Protein AF-A0A7D5RUY6-F1 (afdb_monomer_lite)

Structure (mmCIF, N/CA/C/O backbone):
data_AF-A0A7D5RUY6-F1
#
_entry.id   AF-A0A7D5RUY6-F1
#
loop_
_atom_site.group_PDB
_atom_site.id
_atom_site.type_symbol
_atom_site.label_atom_id
_atom_site.label_alt_id
_atom_site.label_comp_id
_atom_site.label_asym_id
_atom_site.label_entity_id
_atom_site.label_seq_id
_atom_site.pdbx_PDB_ins_code
_atom_site.Cartn_x
_atom_site.Cartn_y
_atom_site.Cartn_z
_atom_site.occupancy
_atom_site.B_iso_or_equiv
_atom_site.auth_seq_id
_atom_site.auth_comp_id
_atom_site.auth_asym_id
_atom_site.auth_atom_id
_atom_site.pdbx_PDB_model_num
ATOM 1 N N . MET A 1 1 ? 4.233 64.587 -6.606 1.00 43.16 1 MET A N 1
ATOM 2 C CA . MET A 1 1 ? 2.840 64.187 -6.902 1.00 43.16 1 MET A CA 1
ATOM 3 C C . MET A 1 1 ? 2.453 63.131 -5.874 1.00 43.16 1 MET A C 1
ATOM 5 O O . MET A 1 1 ? 3.183 62.162 -5.726 1.00 43.16 1 MET A O 1
ATOM 9 N N . ARG A 1 2 ? 1.436 63.418 -5.053 1.00 45.69 2 ARG A N 1
ATOM 10 C CA . ARG A 1 2 ? 0.956 62.590 -3.929 1.00 45.69 2 ARG A CA 1
ATOM 11 C C . ARG A 1 2 ? 0.137 61.402 -4.449 1.00 45.69 2 ARG A C 1
ATOM 13 O O . ARG A 1 2 ? -0.580 61.615 -5.417 1.00 45.69 2 ARG A O 1
ATOM 20 N N . HIS A 1 3 ? 0.188 60.249 -3.771 1.00 40.38 3 HIS A N 1
ATOM 21 C CA . HIS A 1 3 ? -0.963 59.371 -3.457 1.00 40.38 3 HIS A CA 1
ATOM 22 C C . HIS A 1 3 ? -0.490 58.099 -2.706 1.00 40.38 3 HIS A C 1
ATOM 24 O O . HIS A 1 3 ? 0.261 57.307 -3.258 1.00 40.38 3 HIS A O 1
ATOM 30 N N . THR A 1 4 ? -0.688 58.035 -1.375 1.00 46.25 4 THR A N 1
ATOM 31 C CA . THR A 1 4 ? -1.676 57.188 -0.636 1.00 46.25 4 THR A CA 1
ATOM 32 C C . THR A 1 4 ? -1.408 55.685 -0.768 1.00 46.25 4 THR A C 1
ATOM 34 O O . THR A 1 4 ? -1.711 55.098 -1.799 1.00 46.25 4 THR A O 1
ATOM 37 N N . ASP A 1 5 ? -0.704 55.045 0.169 1.00 42.28 5 ASP A N 1
ATOM 38 C CA . ASP A 1 5 ? -1.164 54.560 1.492 1.00 42.28 5 ASP A CA 1
ATOM 39 C C . ASP A 1 5 ? -2.495 53.781 1.425 1.00 42.28 5 ASP A C 1
ATOM 41 O O . ASP A 1 5 ? -3.579 54.361 1.350 1.00 42.28 5 ASP A O 1
ATOM 45 N N . LYS A 1 6 ? -2.392 52.446 1.436 1.00 47.81 6 LYS A N 1
ATOM 46 C CA . LYS A 1 6 ? -3.498 51.503 1.644 1.00 47.81 6 LYS A CA 1
ATOM 47 C C . LYS A 1 6 ? -3.126 50.586 2.807 1.00 47.81 6 LYS A C 1
ATOM 49 O O . LYS A 1 6 ? -2.589 49.498 2.619 1.00 47.81 6 LYS A O 1
ATOM 54 N N . ARG A 1 7 ? -3.445 51.039 4.020 1.00 39.19 7 ARG A N 1
ATOM 55 C CA . ARG A 1 7 ? -3.597 50.175 5.195 1.00 39.19 7 ARG A CA 1
ATOM 56 C C . ARG A 1 7 ? -4.868 49.353 5.032 1.00 39.19 7 ARG A C 1
ATOM 58 O O . ARG A 1 7 ? -5.960 49.911 4.941 1.00 39.19 7 ARG A O 1
ATOM 65 N N . MET A 1 8 ? -4.723 48.036 5.013 1.00 45.38 8 MET A N 1
ATOM 66 C CA . MET A 1 8 ? -5.840 47.104 5.081 1.00 45.38 8 MET A CA 1
ATOM 67 C C . MET A 1 8 ? -6.098 46.786 6.556 1.00 45.38 8 MET A C 1
ATOM 69 O O . MET A 1 8 ? -5.264 46.182 7.227 1.00 45.38 8 MET A O 1
ATOM 73 N N . LEU A 1 9 ? -7.237 47.261 7.068 1.00 38.31 9 LEU A N 1
ATOM 74 C CA . LEU A 1 9 ? -7.786 46.850 8.354 1.00 38.31 9 LEU A CA 1
ATOM 75 C C . LEU A 1 9 ? -8.195 45.376 8.267 1.00 38.31 9 LEU A C 1
ATOM 77 O O . LEU A 1 9 ? -9.065 45.032 7.471 1.00 38.31 9 LEU A O 1
ATOM 81 N N . MET A 1 10 ? -7.631 44.534 9.130 1.00 37.59 10 MET A N 1
ATOM 82 C CA . MET A 1 10 ? -8.227 43.248 9.479 1.00 37.59 10 MET A CA 1
ATOM 83 C C . MET A 1 10 ? -8.745 43.320 10.913 1.00 37.59 10 MET A C 1
ATOM 85 O O . MET A 1 10 ? -8.069 43.756 11.846 1.00 37.59 10 MET A O 1
ATOM 89 N N . SER A 1 11 ? -10.023 42.979 10.997 1.00 41.31 11 SER A N 1
ATOM 90 C CA . SER A 1 11 ? -10.935 43.064 12.124 1.00 41.31 11 SER A CA 1
ATOM 91 C C . SER A 1 11 ? -10.450 42.276 13.341 1.00 41.31 11 SER A C 1
ATOM 93 O O . SER A 1 11 ? -10.031 41.126 13.238 1.00 41.31 11 SER A O 1
ATOM 95 N N . ARG A 1 12 ? -10.569 42.910 14.511 1.00 37.12 12 ARG A N 1
ATOM 96 C CA . ARG A 1 12 ? -10.485 42.280 15.828 1.00 37.12 12 ARG A CA 1
ATOM 97 C C . ARG A 1 12 ? -11.753 41.457 16.056 1.00 37.12 12 ARG A C 1
ATOM 99 O O . ARG A 1 12 ? -12.819 42.037 16.242 1.00 37.12 12 ARG A O 1
ATOM 106 N N . ILE A 1 13 ? -11.629 40.136 16.128 1.00 40.00 13 ILE A N 1
ATOM 107 C CA . ILE A 1 13 ? -12.637 39.284 16.766 1.00 40.00 13 ILE A CA 1
ATOM 108 C C . ILE A 1 13 ? -12.115 38.970 18.165 1.00 40.00 13 ILE A C 1
ATOM 110 O O . ILE A 1 13 ? -11.127 38.261 18.340 1.00 40.00 13 ILE A O 1
ATOM 114 N N . GLY A 1 14 ? -12.735 39.606 19.157 1.00 34.03 14 GLY A N 1
ATOM 115 C CA . GLY A 1 14 ? -12.482 39.351 20.565 1.00 34.03 14 GLY A CA 1
ATOM 116 C C . GLY A 1 14 ? -13.224 38.099 21.006 1.00 34.03 14 GLY A C 1
ATOM 117 O O . GLY A 1 14 ? -14.447 38.056 20.933 1.00 34.03 14 GLY A O 1
ATOM 118 N N . ILE A 1 15 ? -12.483 37.111 21.496 1.00 39.47 15 ILE A N 1
ATOM 119 C CA . ILE A 1 15 ? -13.027 36.013 22.293 1.00 39.47 15 ILE A CA 1
ATOM 120 C C . ILE A 1 15 ? -12.744 36.391 23.744 1.00 39.47 15 ILE A C 1
ATOM 122 O O . ILE A 1 15 ? -11.638 36.220 24.254 1.00 39.47 15 ILE A O 1
ATOM 126 N N . LYS A 1 16 ? -13.738 37.022 24.366 1.00 34.94 16 LYS A N 1
ATOM 127 C CA . LYS A 1 16 ? -13.862 37.102 25.817 1.00 34.94 16 LYS A CA 1
ATOM 128 C C . LYS A 1 16 ? -14.903 36.069 26.238 1.00 34.94 16 LYS A C 1
ATOM 130 O O . LYS A 1 16 ? -15.863 35.840 25.512 1.00 34.94 16 LYS A O 1
ATOM 135 N N . ASP A 1 17 ? -14.676 35.523 27.424 1.00 38.78 17 ASP A N 1
ATOM 136 C CA . ASP A 1 17 ? -15.638 34.804 28.258 1.00 38.78 17 ASP A CA 1
ATOM 137 C C . ASP A 1 17 ? -15.831 33.313 27.950 1.00 38.78 17 ASP A C 1
ATOM 139 O O . ASP A 1 17 ? -16.777 32.901 27.293 1.00 38.78 17 ASP A O 1
ATOM 143 N N . PHE A 1 18 ? -14.972 32.481 28.548 1.00 37.41 18 PHE A N 1
ATOM 144 C CA . PHE A 1 18 ? -15.415 31.192 29.088 1.00 37.41 18 PHE A CA 1
ATOM 145 C C . PHE A 1 18 ? -14.586 30.830 30.327 1.00 37.41 18 PHE A C 1
ATOM 147 O O . PH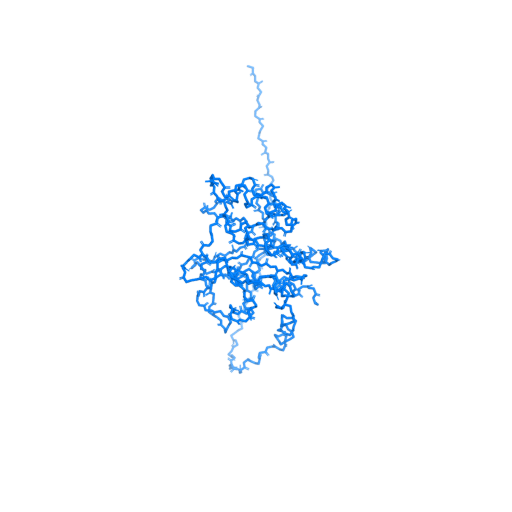E A 1 18 ? -13.644 30.044 30.297 1.00 37.41 18 PHE A O 1
ATOM 154 N N . VAL A 1 19 ? -14.919 31.488 31.438 1.00 35.47 19 VAL A N 1
ATOM 155 C CA . VAL A 1 19 ? -14.511 31.084 32.785 1.00 35.47 19 VAL A CA 1
ATOM 156 C C . VAL A 1 19 ? -15.633 30.202 33.316 1.00 35.47 19 VAL A C 1
ATOM 158 O O . VAL A 1 19 ? -16.701 30.713 33.643 1.00 35.47 19 VAL A O 1
ATOM 161 N N . PHE A 1 20 ? -15.402 28.892 33.401 1.00 39.34 20 PHE A N 1
ATOM 162 C CA . PHE A 1 20 ? -16.225 28.020 34.232 1.00 39.34 20 PHE A CA 1
ATOM 163 C C . PHE A 1 20 ? -15.379 27.388 35.332 1.00 39.34 20 PHE A C 1
ATOM 165 O O . PHE A 1 20 ? -14.446 26.622 35.111 1.00 39.34 20 PHE A O 1
ATOM 172 N N . LEU A 1 21 ? -15.747 27.817 36.532 1.00 38.09 21 LEU A N 1
ATOM 173 C CA . LEU A 1 21 ? -15.372 27.355 37.850 1.00 38.09 21 LEU A CA 1
ATOM 174 C C . LEU A 1 21 ? -15.761 25.874 38.006 1.00 38.09 21 LEU A C 1
ATOM 176 O O . LEU A 1 21 ? -16.927 25.538 37.812 1.00 38.09 21 LEU A O 1
ATOM 180 N N . LEU A 1 22 ? -14.840 25.007 38.428 1.00 34.41 22 LEU A N 1
ATOM 181 C CA . LEU A 1 22 ? -15.204 23.723 39.030 1.00 34.41 22 LEU A CA 1
ATOM 182 C C . LEU A 1 22 ? -14.403 23.519 40.314 1.00 34.41 22 LEU A C 1
ATOM 184 O O . LEU A 1 22 ? -13.219 23.187 40.313 1.00 34.41 22 LEU A O 1
ATOM 188 N N . LEU A 1 23 ? -15.106 23.806 41.413 1.00 36.03 23 LEU A N 1
ATOM 189 C CA . LEU A 1 23 ? -14.758 23.433 42.773 1.00 36.03 23 LEU A CA 1
ATOM 190 C C . LEU A 1 23 ? -14.707 21.908 42.905 1.00 36.03 23 LEU A C 1
ATOM 192 O O . LEU A 1 23 ? -15.453 21.178 42.253 1.00 36.03 23 LEU A O 1
ATOM 196 N N . GLY A 1 24 ? -13.815 21.464 43.785 1.00 42.31 24 GLY A N 1
ATOM 197 C CA . GLY A 1 24 ? -13.425 20.076 43.933 1.00 42.31 24 GLY A CA 1
ATOM 198 C C . GLY A 1 24 ? -14.484 19.146 44.510 1.00 42.31 24 GLY A C 1
ATOM 199 O O . GLY A 1 24 ? -15.354 19.527 45.292 1.00 42.31 24 GLY A O 1
ATOM 200 N N . ILE A 1 25 ? -14.306 17.875 44.167 1.00 40.84 25 ILE A N 1
ATOM 201 C CA . ILE A 1 25 ? -14.854 16.738 44.889 1.00 40.84 25 ILE A CA 1
ATOM 202 C C . ILE A 1 25 ? -13.718 15.720 45.004 1.00 40.84 25 ILE A C 1
ATOM 204 O O . ILE A 1 25 ? -13.297 15.106 44.027 1.00 40.84 25 ILE A O 1
ATOM 208 N N . MET A 1 26 ? -13.189 15.584 46.217 1.00 40.62 26 MET A N 1
ATOM 209 C CA . MET A 1 26 ? -12.214 14.565 46.589 1.00 40.62 26 MET A CA 1
ATOM 210 C C . MET A 1 26 ? -12.991 13.265 46.852 1.00 40.62 26 MET A C 1
ATOM 212 O O . MET A 1 26 ? -13.449 13.026 47.967 1.00 40.62 26 MET A O 1
ATOM 216 N N . PHE A 1 27 ? -13.206 12.453 45.813 1.00 41.72 27 PHE A N 1
ATOM 217 C CA . PHE A 1 27 ? -13.764 11.105 45.961 1.00 41.72 27 PHE A CA 1
ATOM 218 C C . PHE A 1 27 ? -12.628 10.105 46.177 1.00 41.72 27 PHE A C 1
ATOM 220 O O . PHE A 1 27 ? -11.829 9.830 45.285 1.00 41.72 27 PHE A O 1
ATOM 227 N N . CYS A 1 28 ? -12.575 9.546 47.381 1.00 44.09 28 CYS A N 1
ATOM 228 C CA . CYS A 1 28 ? -11.785 8.367 47.693 1.00 44.09 28 CYS A CA 1
ATOM 229 C C . CYS A 1 28 ? -12.508 7.157 47.070 1.00 44.09 28 CYS A C 1
ATOM 231 O O . CYS A 1 28 ? -13.533 6.722 47.590 1.00 44.09 28 CYS A O 1
ATOM 233 N N . CYS A 1 29 ? -12.035 6.654 45.925 1.00 40.91 29 CYS A N 1
ATOM 234 C CA . CYS A 1 29 ? -12.555 5.425 45.323 1.00 40.91 29 CYS A CA 1
ATOM 235 C C . CYS A 1 29 ? -11.580 4.273 45.556 1.00 40.91 29 CYS A C 1
ATOM 237 O O . CYS A 1 29 ? -10.472 4.260 45.025 1.00 40.91 29 CYS A O 1
ATOM 239 N N . ALA A 1 30 ? -12.034 3.286 46.326 1.00 52.69 30 ALA A N 1
ATOM 240 C CA . ALA A 1 30 ? -11.482 1.943 46.300 1.00 52.69 30 ALA A CA 1
ATOM 241 C C . ALA A 1 30 ? -11.659 1.381 44.881 1.00 52.69 30 ALA A C 1
ATOM 243 O O . ALA A 1 30 ? -12.778 1.305 44.368 1.00 52.69 30 ALA A O 1
ATOM 244 N N . THR A 1 31 ? -10.554 1.030 44.232 1.00 45.72 31 THR A N 1
ATOM 245 C CA . THR A 1 31 ? -10.538 0.473 42.882 1.00 45.72 31 THR A CA 1
ATOM 246 C C . THR A 1 31 ? -11.133 -0.934 42.904 1.00 45.72 31 THR A C 1
ATOM 248 O O . THR A 1 31 ? -10.491 -1.904 43.302 1.00 45.72 31 THR A O 1
ATOM 251 N N . LYS A 1 32 ? -12.395 -1.059 42.479 1.00 49.03 32 LYS A N 1
ATOM 252 C CA . LYS A 1 32 ? -12.909 -2.349 42.008 1.00 49.03 32 LYS A CA 1
ATOM 253 C C . LYS A 1 32 ? -12.130 -2.747 40.745 1.00 49.03 32 LYS A C 1
ATOM 255 O O . LYS A 1 32 ? -11.780 -1.853 39.972 1.00 49.03 32 LYS A O 1
ATOM 260 N N . PRO A 1 33 ? -11.867 -4.045 40.517 1.00 46.62 33 PRO A N 1
ATOM 261 C CA . PRO A 1 33 ? -11.312 -4.511 39.251 1.00 46.62 33 PRO A CA 1
ATOM 262 C C . PRO A 1 33 ? -12.202 -4.001 38.114 1.00 46.62 33 PRO A C 1
ATOM 264 O O . PRO A 1 33 ? -13.410 -4.236 38.138 1.00 46.62 33 PRO A O 1
ATOM 267 N N . GLN A 1 34 ? -11.634 -3.244 37.173 1.00 44.12 34 GLN A N 1
ATOM 268 C CA . GLN A 1 34 ? -12.361 -2.811 35.984 1.00 44.12 34 GLN A CA 1
ATOM 269 C C . GLN A 1 34 ? -12.694 -4.050 35.154 1.00 44.12 34 GLN A C 1
ATOM 271 O O . GLN A 1 34 ? -11.804 -4.691 34.598 1.00 44.12 34 GLN A O 1
ATOM 276 N N . GLU A 1 35 ? -13.978 -4.387 35.084 1.00 50.84 35 GLU A N 1
ATOM 277 C CA . GLU A 1 35 ? -14.490 -5.282 34.055 1.00 50.84 35 GLU A CA 1
ATOM 278 C C . GLU A 1 35 ? -14.247 -4.608 32.700 1.00 50.84 35 GLU A C 1
ATOM 280 O O . GLU A 1 35 ? -14.631 -3.455 32.487 1.00 50.84 35 GLU A O 1
ATOM 285 N N . ILE A 1 36 ? -13.533 -5.301 31.812 1.00 49.03 36 ILE A N 1
ATOM 286 C CA . ILE A 1 36 ? -13.255 -4.822 30.457 1.00 49.03 36 ILE A CA 1
ATOM 287 C C . ILE A 1 36 ? -14.612 -4.612 29.761 1.00 49.03 36 ILE A C 1
ATOM 289 O O . ILE A 1 36 ? -15.405 -5.556 29.720 1.00 49.03 36 ILE A O 1
ATOM 293 N N . PRO A 1 37 ? -14.913 -3.412 29.228 1.00 51.34 37 PRO A N 1
ATOM 294 C CA . PRO A 1 37 ? -16.191 -3.140 28.580 1.00 51.34 37 PRO A CA 1
ATOM 295 C C . PRO A 1 37 ? -16.463 -4.124 27.434 1.00 51.34 37 PRO A C 1
ATOM 297 O O . PRO A 1 37 ? -15.614 -4.342 26.568 1.00 51.34 37 PRO A O 1
ATOM 300 N N . THR A 1 38 ? -17.672 -4.685 27.399 1.00 54.06 38 THR A N 1
ATOM 301 C CA . THR A 1 38 ? -18.136 -5.666 26.398 1.00 54.06 38 THR A CA 1
ATOM 302 C C . THR A 1 38 ? -18.097 -5.163 24.949 1.00 54.06 38 THR A C 1
ATOM 304 O O . THR A 1 38 ? -18.097 -5.973 24.028 1.00 54.06 38 THR A O 1
ATOM 307 N N . GLU A 1 39 ? -17.984 -3.851 24.727 1.00 56.72 39 GLU A N 1
ATOM 308 C CA . GLU A 1 39 ? -17.821 -3.233 23.400 1.00 56.72 39 GLU A CA 1
ATOM 309 C C . GLU A 1 39 ? -16.542 -3.698 22.675 1.00 56.72 39 GLU A C 1
ATOM 311 O O . GLU A 1 39 ? -16.489 -3.718 21.444 1.00 56.72 39 GLU A O 1
ATOM 316 N N . HIS A 1 40 ? -15.530 -4.155 23.422 1.00 56.91 40 HIS A N 1
ATOM 317 C CA . HIS A 1 40 ? -14.253 -4.581 22.850 1.00 56.91 40 HIS A CA 1
ATOM 318 C C . HIS A 1 40 ? -14.306 -5.962 22.162 1.00 56.91 40 HIS A C 1
ATOM 320 O O . HIS A 1 40 ? -13.466 -6.254 21.307 1.00 56.91 40 HIS A O 1
ATOM 326 N N . GLN A 1 41 ? -15.277 -6.821 22.509 1.00 57.09 41 GLN A N 1
ATOM 327 C CA . GLN A 1 41 ? -15.367 -8.186 21.966 1.00 57.09 41 GLN A CA 1
ATOM 328 C C . GLN A 1 41 ? -15.992 -8.233 20.564 1.00 57.09 41 GLN A C 1
ATOM 330 O O . GLN A 1 41 ? -15.492 -8.952 19.696 1.00 57.09 41 GLN A O 1
ATOM 335 N N . ASP A 1 42 ? -17.023 -7.429 20.293 1.00 60.56 42 ASP A N 1
ATOM 336 C CA . ASP A 1 42 ? -17.655 -7.385 18.964 1.00 60.56 42 ASP A CA 1
ATOM 337 C C . ASP A 1 42 ? -16.731 -6.758 17.906 1.00 60.56 42 ASP A C 1
ATOM 339 O O . ASP A 1 42 ? -16.722 -7.171 16.741 1.00 60.56 42 ASP A O 1
ATOM 343 N N . THR A 1 43 ? -15.863 -5.828 18.318 1.00 60.69 43 THR A N 1
ATOM 344 C CA . THR A 1 43 ? -14.879 -5.191 17.429 1.00 60.69 43 THR A CA 1
ATOM 345 C C . THR A 1 43 ? -13.801 -6.153 16.927 1.00 60.69 43 THR A C 1
ATOM 347 O O . THR A 1 43 ? -13.249 -5.921 15.846 1.00 60.69 43 THR A O 1
ATOM 350 N N . LEU A 1 44 ? -13.484 -7.211 17.682 1.00 62.50 44 LEU A N 1
ATOM 351 C CA . LEU A 1 44 ? -12.490 -8.222 17.300 1.00 62.50 44 LEU A CA 1
ATOM 352 C C . LEU A 1 44 ? -13.047 -9.193 16.254 1.00 62.50 44 LEU A C 1
ATOM 354 O O . LEU A 1 44 ? -12.374 -9.490 15.263 1.00 62.50 44 LEU A O 1
ATOM 358 N N . LYS A 1 45 ? -14.309 -9.602 16.411 1.00 66.88 45 LYS A N 1
ATOM 359 C CA . LYS A 1 45 ? -14.978 -10.551 15.511 1.00 66.88 45 LYS A CA 1
ATOM 360 C C . LYS A 1 45 ? -15.109 -10.016 14.080 1.00 66.88 45 LYS A C 1
ATOM 362 O O . LYS A 1 45 ? -14.932 -10.760 13.117 1.00 66.88 45 LYS A O 1
ATOM 367 N N . GLY A 1 46 ? -15.364 -8.714 13.927 1.00 70.50 46 GLY A N 1
ATOM 368 C CA . GLY A 1 46 ? -15.382 -8.056 12.617 1.00 70.50 46 GLY A CA 1
ATOM 369 C C . GLY A 1 46 ? -14.020 -8.093 11.910 1.00 70.50 46 GLY A C 1
ATOM 370 O O . GLY A 1 46 ? -13.961 -8.350 10.709 1.00 70.50 46 GLY A O 1
ATOM 371 N N . THR A 1 47 ? -12.920 -7.899 12.642 1.00 70.12 47 THR A N 1
ATOM 372 C CA . THR A 1 47 ? -11.556 -7.915 12.076 1.00 70.12 47 THR A CA 1
ATOM 373 C C . THR A 1 47 ? -11.042 -9.288 11.706 1.00 70.12 47 THR A C 1
ATOM 375 O O . THR A 1 47 ? -10.404 -9.420 10.664 1.00 70.12 47 THR A O 1
ATOM 378 N N . GLU A 1 48 ? -11.367 -10.314 12.491 1.00 74.12 48 GLU A N 1
ATOM 379 C CA . GLU A 1 48 ? -10.950 -11.690 12.198 1.00 74.12 48 GLU A CA 1
ATOM 380 C C . GLU A 1 48 ? -11.456 -12.184 10.838 1.00 74.12 48 GLU A C 1
ATOM 382 O O . GLU A 1 48 ? -10.824 -13.023 10.196 1.00 74.12 48 GLU A O 1
ATOM 387 N N . THR A 1 49 ? -12.584 -11.652 10.362 1.00 80.19 49 THR A N 1
ATOM 388 C CA . THR A 1 49 ? -13.077 -11.971 9.017 1.00 80.19 49 THR A CA 1
ATOM 389 C C . THR A 1 49 ? -12.311 -11.219 7.928 1.00 80.19 49 THR A C 1
ATOM 391 O O . THR A 1 49 ? -11.958 -11.820 6.915 1.00 80.19 49 THR A O 1
ATOM 394 N N . LYS A 1 50 ? -11.976 -9.941 8.157 1.00 90.69 50 LYS A N 1
ATOM 395 C CA . LYS A 1 50 ? -11.355 -9.060 7.152 1.00 90.69 50 LYS A CA 1
ATOM 396 C C . LYS A 1 50 ? -9.849 -9.227 7.005 1.00 90.69 50 LYS A C 1
ATOM 398 O O . LYS A 1 50 ? -9.313 -8.860 5.965 1.00 90.69 50 LYS A O 1
ATOM 403 N N . ILE A 1 51 ? -9.161 -9.834 7.973 1.00 94.06 51 ILE A N 1
ATOM 404 C CA . ILE A 1 51 ? -7.728 -10.151 7.836 1.00 94.06 51 ILE A CA 1
ATOM 405 C C . ILE A 1 51 ? -7.439 -10.979 6.574 1.00 94.06 51 ILE A C 1
ATOM 407 O O . ILE A 1 51 ? -6.402 -10.811 5.940 1.00 94.06 51 ILE A O 1
ATOM 411 N N . LYS A 1 52 ? -8.385 -11.831 6.154 1.00 95.38 52 LYS A N 1
ATOM 412 C CA . LYS A 1 52 ? -8.248 -12.683 4.965 1.00 95.38 52 LYS A CA 1
ATOM 413 C C . LYS A 1 52 ? -8.281 -11.910 3.648 1.00 95.38 52 LYS A C 1
ATOM 415 O O . LYS A 1 52 ? -7.875 -12.495 2.642 1.00 95.38 52 LYS A O 1
ATOM 420 N N . GLU A 1 53 ? -8.724 -10.652 3.666 1.00 97.06 53 GLU A N 1
ATOM 421 C CA . GLU A 1 53 ? -8.795 -9.742 2.515 1.00 97.06 53 GLU A CA 1
ATOM 422 C C . GLU A 1 53 ? -7.466 -9.029 2.236 1.00 97.06 53 GLU A C 1
ATOM 424 O O . GLU A 1 53 ? -7.320 -8.382 1.200 1.00 97.06 53 GLU A O 1
ATOM 429 N N . ILE A 1 54 ? -6.493 -9.145 3.146 1.00 98.19 54 ILE A N 1
ATOM 430 C CA . ILE A 1 54 ? -5.175 -8.523 3.024 1.00 98.19 54 ILE A CA 1
ATOM 431 C C . ILE A 1 54 ? -4.112 -9.615 2.929 1.00 98.19 54 ILE A C 1
ATOM 433 O O . ILE A 1 54 ? -4.055 -10.531 3.751 1.00 98.19 54 ILE A O 1
ATOM 437 N N . VAL A 1 55 ? -3.242 -9.503 1.930 1.00 98.50 55 VAL A N 1
ATOM 438 C CA . VAL A 1 55 ? -2.057 -10.352 1.781 1.00 98.50 55 VAL A CA 1
ATOM 439 C C . VAL A 1 55 ? -0.824 -9.479 1.736 1.00 98.50 55 VAL A C 1
ATOM 441 O O . VAL A 1 55 ? -0.764 -8.509 0.979 1.00 98.50 55 VAL A O 1
ATOM 444 N N . LEU A 1 56 ? 0.170 -9.843 2.537 1.00 98.62 56 LEU A N 1
ATOM 445 C CA . LEU A 1 56 ? 1.461 -9.177 2.533 1.00 98.62 56 LEU A CA 1
ATOM 446 C C . LEU A 1 56 ? 2.417 -9.957 1.641 1.00 98.62 56 LEU A C 1
ATOM 448 O O . LEU A 1 56 ? 2.474 -11.187 1.695 1.00 98.62 56 LEU A O 1
ATOM 452 N N . VAL A 1 57 ? 3.177 -9.237 0.828 1.00 98.44 57 VAL A N 1
ATOM 453 C CA . VAL A 1 57 ? 4.229 -9.808 -0.000 1.00 98.44 57 VAL A CA 1
ATOM 454 C C . VAL A 1 57 ? 5.555 -9.204 0.424 1.00 98.44 57 VAL A C 1
ATOM 456 O O . VAL A 1 57 ? 5.793 -8.011 0.239 1.00 98.44 57 VAL A O 1
ATOM 459 N N . ASN A 1 58 ? 6.416 -10.041 0.992 1.00 97.81 58 ASN A N 1
ATOM 460 C CA . ASN A 1 58 ? 7.775 -9.671 1.335 1.00 97.81 58 ASN A CA 1
ATOM 461 C C . ASN A 1 58 ? 8.611 -9.563 0.055 1.00 97.81 58 ASN A C 1
ATOM 463 O O . ASN A 1 58 ? 8.879 -10.566 -0.615 1.00 97.81 58 ASN A O 1
ATOM 467 N N . ALA A 1 59 ? 9.041 -8.349 -0.273 1.00 96.81 59 ALA A N 1
ATOM 468 C CA . ALA A 1 59 ? 9.903 -8.100 -1.421 1.00 96.81 59 ALA A CA 1
ATOM 469 C C . ALA A 1 59 ? 11.349 -8.578 -1.199 1.00 96.81 59 ALA A C 1
ATOM 471 O O . ALA A 1 59 ? 12.093 -8.711 -2.169 1.00 96.81 59 ALA A O 1
ATOM 472 N N . GLY A 1 60 ? 11.764 -8.858 0.043 1.00 93.38 60 GLY A N 1
ATOM 473 C CA . GLY A 1 60 ? 13.154 -9.196 0.350 1.00 93.38 60 GLY A CA 1
ATOM 474 C C . GLY A 1 60 ? 14.112 -8.091 -0.106 1.00 93.38 60 GLY A C 1
ATOM 475 O O . GLY A 1 60 ? 13.833 -6.913 0.085 1.00 93.38 60 GLY A O 1
ATOM 476 N N . GLU A 1 61 ? 15.217 -8.475 -0.739 1.00 93.00 61 GLU A N 1
ATOM 477 C CA . GLU A 1 61 ? 16.232 -7.557 -1.282 1.00 93.00 61 GLU A CA 1
ATOM 478 C C . GLU A 1 61 ? 16.004 -7.253 -2.777 1.00 93.00 61 GLU A C 1
ATOM 480 O O . GLU A 1 61 ? 16.956 -7.050 -3.527 1.00 93.00 61 GLU A O 1
ATOM 485 N N . SER A 1 62 ? 14.744 -7.277 -3.235 1.00 93.44 62 SER A N 1
ATOM 486 C CA . SER A 1 62 ? 14.422 -7.108 -4.656 1.00 93.44 62 SER A CA 1
ATOM 487 C C . SER A 1 62 ? 14.861 -5.746 -5.195 1.00 93.44 62 SER A C 1
ATOM 489 O O . SER A 1 62 ? 14.434 -4.704 -4.694 1.00 93.44 62 SER A O 1
ATOM 491 N N . ASP A 1 63 ? 15.629 -5.749 -6.283 1.00 95.69 63 ASP A N 1
ATOM 492 C CA . ASP A 1 63 ? 15.887 -4.543 -7.068 1.00 95.69 63 ASP A CA 1
ATOM 493 C C . ASP A 1 63 ? 14.658 -4.125 -7.907 1.00 95.69 63 ASP A C 1
ATOM 495 O O . ASP A 1 63 ? 13.592 -4.744 -7.868 1.00 95.69 63 ASP A O 1
ATOM 499 N N . ARG A 1 64 ? 14.778 -3.051 -8.700 1.00 97.19 64 ARG A N 1
ATOM 500 C CA . ARG A 1 64 ? 13.664 -2.567 -9.537 1.00 97.19 64 ARG A CA 1
ATOM 501 C C . ARG A 1 64 ? 13.263 -3.547 -10.644 1.00 97.19 64 ARG A C 1
ATOM 503 O O . ARG A 1 64 ? 12.085 -3.602 -10.984 1.00 97.19 64 ARG A O 1
ATOM 510 N N . CYS A 1 65 ? 14.199 -4.319 -11.198 1.00 97.56 65 CYS A N 1
ATOM 511 C CA . CYS A 1 65 ? 13.885 -5.329 -12.208 1.00 97.56 65 CYS A CA 1
ATOM 512 C C . CYS A 1 65 ? 13.050 -6.449 -11.574 1.00 97.56 65 CYS A C 1
ATOM 514 O O . CYS A 1 65 ? 11.966 -6.776 -12.060 1.00 97.56 65 CYS A O 1
ATOM 516 N N . GLN A 1 66 ? 13.520 -6.963 -10.439 1.00 97.81 66 GLN A N 1
ATOM 517 C CA . GLN A 1 66 ? 12.850 -7.994 -9.652 1.00 97.81 66 GLN A CA 1
ATOM 518 C C . GLN A 1 66 ? 11.487 -7.515 -9.143 1.00 97.81 66 GLN A C 1
ATOM 520 O O . GLN A 1 66 ? 10.506 -8.256 -9.206 1.00 97.81 66 GLN A O 1
ATOM 525 N N . MET A 1 67 ? 11.378 -6.253 -8.721 1.00 98.19 67 MET A N 1
ATOM 526 C CA . MET A 1 67 ? 10.100 -5.644 -8.353 1.00 98.19 67 MET A CA 1
ATOM 527 C C . MET A 1 67 ? 9.127 -5.620 -9.538 1.00 98.19 67 MET A C 1
ATOM 529 O O . MET A 1 67 ? 7.959 -5.965 -9.371 1.00 98.19 67 MET A O 1
ATOM 533 N N . GLY A 1 68 ? 9.595 -5.284 -10.745 1.00 98.31 68 GLY A N 1
ATOM 534 C CA . GLY A 1 68 ? 8.756 -5.318 -11.944 1.00 98.31 68 GLY A CA 1
ATOM 535 C C . GLY A 1 68 ? 8.261 -6.728 -12.282 1.00 98.31 68 GLY A C 1
ATOM 536 O O . GLY A 1 68 ? 7.084 -6.940 -12.581 1.00 98.31 68 GLY A O 1
ATOM 537 N N . GLU A 1 69 ? 9.129 -7.734 -12.157 1.00 98.19 69 GLU A N 1
ATOM 538 C CA . GLU A 1 69 ? 8.744 -9.143 -12.298 1.00 98.19 69 GLU A CA 1
ATOM 539 C C . GLU A 1 69 ? 7.743 -9.586 -11.223 1.00 98.19 69 GLU A C 1
ATOM 541 O O . GLU A 1 69 ? 6.805 -10.336 -11.511 1.00 98.19 69 GLU A O 1
ATOM 546 N N . LEU A 1 70 ? 7.920 -9.131 -9.981 1.00 98.56 70 LEU A N 1
ATOM 547 C CA . LEU A 1 70 ? 7.014 -9.414 -8.872 1.00 98.56 70 LEU A CA 1
ATOM 548 C C . LEU A 1 70 ? 5.622 -8.822 -9.127 1.00 98.56 70 LEU A C 1
ATOM 550 O O . LEU A 1 70 ? 4.632 -9.553 -9.042 1.00 98.56 70 LEU A O 1
ATOM 554 N N . VAL A 1 71 ? 5.542 -7.543 -9.506 1.00 98.62 71 VAL A N 1
ATOM 555 C CA . VAL A 1 71 ? 4.281 -6.866 -9.859 1.00 98.62 71 VAL A CA 1
ATOM 556 C C . VAL A 1 71 ? 3.583 -7.597 -11.006 1.00 98.62 71 VAL A C 1
ATOM 558 O O . VAL A 1 71 ? 2.390 -7.891 -10.909 1.00 98.62 71 VAL A O 1
ATOM 561 N N . ASN A 1 72 ? 4.319 -7.988 -12.050 1.00 98.44 72 ASN A N 1
ATOM 562 C CA . ASN A 1 72 ? 3.768 -8.752 -13.172 1.00 98.44 72 ASN A CA 1
ATOM 563 C C . ASN A 1 72 ? 3.214 -10.121 -12.755 1.00 98.44 72 ASN A C 1
ATOM 565 O O . ASN A 1 72 ? 2.163 -10.542 -13.244 1.00 98.44 72 ASN A O 1
ATOM 569 N N . ARG A 1 73 ? 3.900 -10.840 -11.857 1.00 98.44 73 ARG A N 1
ATOM 570 C CA . ARG A 1 73 ? 3.426 -12.136 -11.341 1.00 98.44 73 ARG A CA 1
ATOM 571 C C . ARG A 1 73 ? 2.161 -11.982 -10.498 1.00 98.44 73 ARG A C 1
ATOM 573 O O . ARG A 1 73 ? 1.214 -12.734 -10.707 1.00 98.44 73 ARG A O 1
ATOM 580 N N . ILE A 1 74 ? 2.123 -10.994 -9.605 1.00 98.62 74 ILE A N 1
ATOM 581 C CA . ILE A 1 74 ? 0.966 -10.708 -8.741 1.00 98.62 74 ILE A CA 1
ATOM 582 C C . ILE A 1 74 ? -0.249 -10.278 -9.569 1.00 98.62 74 ILE A C 1
ATOM 584 O O . ILE A 1 74 ? -1.357 -10.761 -9.337 1.00 98.62 74 ILE A O 1
ATOM 588 N N . SER A 1 75 ? -0.052 -9.413 -10.566 1.00 98.19 75 SER A N 1
ATOM 589 C CA . SER A 1 75 ? -1.148 -8.838 -11.363 1.00 98.19 75 SER A CA 1
ATOM 590 C C . SER A 1 75 ? -1.923 -9.892 -12.155 1.00 98.19 75 SER A C 1
ATOM 592 O O . SER A 1 75 ? -3.143 -9.794 -12.292 1.00 98.19 75 SER A O 1
ATOM 594 N N . LYS A 1 76 ? -1.251 -10.971 -12.579 1.00 98.31 76 LYS A N 1
ATOM 595 C CA . LYS A 1 76 ? -1.883 -12.128 -13.242 1.00 98.31 76 LYS A CA 1
ATOM 596 C C . LYS A 1 76 ? -2.879 -12.878 -12.355 1.00 98.31 76 LYS A C 1
ATOM 598 O O . LYS A 1 76 ? -3.711 -13.611 -12.879 1.00 98.31 76 LYS A O 1
ATOM 603 N N . CYS A 1 77 ? -2.822 -12.688 -11.039 1.00 98.56 77 CYS A N 1
ATOM 604 C CA . CYS A 1 77 ? -3.743 -13.307 -10.092 1.00 98.56 77 CYS A CA 1
ATOM 605 C C . CYS A 1 77 ? -4.990 -12.457 -9.798 1.00 98.56 77 CYS A C 1
ATOM 607 O O . CYS A 1 77 ? -5.754 -12.816 -8.910 1.00 98.56 77 CYS A O 1
ATOM 609 N N . ASN A 1 78 ? -5.206 -11.351 -10.522 1.00 98.12 78 ASN A N 1
ATOM 610 C CA . ASN A 1 78 ? -6.382 -10.485 -10.392 1.00 98.12 78 ASN A CA 1
ATOM 611 C C . ASN A 1 78 ? -6.666 -10.001 -8.944 1.00 98.12 78 ASN A C 1
ATOM 613 O O . ASN A 1 78 ? -7.777 -10.171 -8.431 1.00 98.12 78 ASN A O 1
ATOM 617 N N . PRO A 1 79 ? -5.695 -9.361 -8.264 1.00 98.50 79 PRO A N 1
ATOM 618 C CA . PRO A 1 79 ? -5.982 -8.680 -7.001 1.00 98.50 79 PRO A CA 1
ATOM 619 C C . PRO A 1 79 ? -7.011 -7.555 -7.210 1.00 98.50 79 PRO A C 1
ATOM 621 O O . PRO A 1 79 ? -7.214 -7.095 -8.341 1.00 98.50 79 PRO A O 1
ATOM 624 N N . LYS A 1 80 ? -7.659 -7.083 -6.135 1.00 98.12 80 LYS A N 1
ATOM 625 C CA . LYS A 1 80 ? -8.455 -5.837 -6.199 1.00 98.12 80 LYS A CA 1
ATOM 626 C C . LYS A 1 80 ? -7.543 -4.633 -6.375 1.00 98.12 80 LYS A C 1
ATOM 628 O O . LYS A 1 80 ? -7.857 -3.741 -7.156 1.00 98.12 80 LYS A O 1
ATOM 633 N N . VAL A 1 81 ? -6.431 -4.627 -5.645 1.00 98.62 81 VAL A N 1
ATOM 634 C CA . VAL A 1 81 ? -5.451 -3.542 -5.631 1.00 98.62 81 VAL A CA 1
ATOM 635 C C . VAL A 1 81 ? -4.089 -4.065 -5.184 1.00 98.62 81 VAL A C 1
ATOM 637 O O . VAL A 1 81 ? -4.014 -5.000 -4.382 1.00 98.62 81 VAL A O 1
ATOM 640 N N . VAL A 1 82 ? -3.022 -3.451 -5.692 1.00 98.88 82 VAL A N 1
ATOM 641 C CA . VAL A 1 82 ? -1.641 -3.722 -5.281 1.00 98.88 82 VAL A CA 1
ATOM 642 C C . VAL A 1 82 ? -1.045 -2.447 -4.696 1.00 98.88 82 VAL A C 1
ATOM 644 O O . VAL A 1 82 ? -0.800 -1.490 -5.417 1.00 98.88 82 VAL A O 1
ATOM 647 N N . GLY A 1 83 ? -0.808 -2.413 -3.391 1.00 98.81 83 GLY A N 1
ATOM 648 C CA . GLY A 1 83 ? -0.056 -1.343 -2.744 1.00 98.81 83 GLY A CA 1
ATOM 649 C C . GLY A 1 83 ? 1.437 -1.641 -2.756 1.00 98.81 83 GLY A C 1
ATOM 650 O O . GLY A 1 83 ? 1.835 -2.737 -2.373 1.00 98.81 83 GLY A O 1
ATOM 651 N N . ILE A 1 84 ? 2.269 -0.674 -3.140 1.00 98.69 84 ILE A N 1
ATOM 652 C CA . ILE A 1 84 ? 3.731 -0.798 -3.064 1.00 98.69 84 ILE A CA 1
ATOM 653 C C . ILE A 1 84 ? 4.266 0.164 -2.001 1.00 98.69 84 ILE A C 1
ATOM 655 O O . ILE A 1 84 ? 4.258 1.379 -2.191 1.00 98.69 84 ILE A O 1
ATOM 659 N N . ASN A 1 85 ? 4.750 -0.387 -0.885 1.00 97.94 85 ASN A N 1
ATOM 660 C CA . ASN A 1 85 ? 5.364 0.346 0.225 1.00 97.94 85 ASN A CA 1
ATOM 661 C C . ASN A 1 85 ? 6.870 0.573 -0.026 1.00 97.94 85 ASN A C 1
ATOM 663 O O . ASN A 1 85 ? 7.712 0.180 0.776 1.00 97.94 85 ASN A O 1
ATOM 667 N N . PHE A 1 86 ? 7.206 1.175 -1.170 1.00 97.19 86 PHE A N 1
ATOM 668 C CA . PHE A 1 86 ? 8.570 1.559 -1.547 1.00 97.19 86 PHE A CA 1
ATOM 669 C C . PHE A 1 86 ? 8.559 2.885 -2.309 1.00 97.19 86 PHE A C 1
ATOM 671 O O . PHE A 1 86 ? 7.655 3.144 -3.103 1.00 97.19 86 PHE A O 1
ATOM 678 N N . LEU A 1 87 ? 9.597 3.699 -2.103 1.00 97.00 87 LEU A N 1
ATOM 679 C CA . LEU A 1 87 ? 9.852 4.906 -2.887 1.00 97.00 87 LEU A CA 1
ATOM 680 C C . LEU A 1 87 ? 10.933 4.620 -3.934 1.00 97.00 87 LEU A C 1
ATOM 682 O O . LEU A 1 87 ? 12.052 4.229 -3.605 1.00 97.00 87 LEU A O 1
ATOM 686 N N . PHE A 1 88 ? 10.623 4.849 -5.207 1.00 97.00 88 PHE A N 1
ATOM 687 C CA . PHE A 1 88 ? 11.557 4.646 -6.315 1.00 97.00 88 PHE A CA 1
ATOM 688 C C . PHE A 1 88 ? 12.181 5.978 -6.753 1.00 97.00 88 PHE A C 1
ATOM 690 O O . PHE A 1 88 ? 11.797 6.567 -7.769 1.00 97.00 88 PHE A O 1
ATOM 697 N N . ILE A 1 89 ? 13.135 6.466 -5.958 1.00 95.38 89 ILE A N 1
ATOM 698 C CA . ILE A 1 89 ? 13.795 7.770 -6.140 1.00 95.38 89 ILE A CA 1
ATOM 699 C C . ILE A 1 89 ? 15.013 7.651 -7.064 1.00 95.38 89 ILE A C 1
ATOM 701 O O . ILE A 1 89 ? 15.790 6.703 -6.966 1.00 95.38 89 ILE A O 1
ATOM 705 N N . GLY A 1 90 ? 15.206 8.626 -7.953 1.00 94.06 90 GLY A N 1
ATOM 706 C CA . GLY A 1 90 ? 16.317 8.634 -8.909 1.00 94.06 90 GLY A CA 1
ATOM 707 C C . GLY A 1 90 ? 16.148 7.624 -10.047 1.00 94.06 90 GLY A C 1
ATOM 708 O O . GLY A 1 90 ? 15.169 6.877 -10.100 1.00 94.06 90 GLY A O 1
ATOM 709 N N . ASP A 1 91 ? 17.110 7.608 -10.966 1.00 91.81 91 ASP A N 1
ATOM 710 C CA . ASP A 1 91 ? 17.074 6.772 -12.167 1.00 91.81 91 ASP A CA 1
ATOM 711 C C . ASP A 1 91 ? 17.876 5.476 -11.996 1.00 91.81 91 ASP A C 1
ATOM 713 O O . ASP A 1 91 ? 18.975 5.473 -11.440 1.00 91.81 91 ASP A O 1
ATOM 717 N N . ASN A 1 92 ? 17.351 4.378 -12.540 1.00 91.69 92 ASN A N 1
ATOM 718 C CA . ASN A 1 92 ? 18.075 3.122 -12.717 1.00 91.69 92 ASN A CA 1
ATOM 719 C C . ASN A 1 92 ? 17.965 2.688 -14.187 1.00 91.69 92 ASN A C 1
ATOM 721 O O . ASN A 1 92 ? 16.912 2.246 -14.660 1.00 91.69 92 ASN A O 1
ATOM 725 N N . VAL A 1 93 ? 19.060 2.874 -14.931 1.00 86.88 93 VAL A N 1
ATOM 726 C CA . VAL A 1 93 ? 19.119 2.572 -16.366 1.00 86.88 93 VAL A CA 1
ATOM 727 C C . VAL A 1 93 ? 18.896 1.074 -16.580 1.00 86.88 93 VAL A C 1
ATOM 729 O O . VAL A 1 93 ? 19.660 0.249 -16.093 1.00 86.88 93 VAL A O 1
ATOM 732 N N . GLY A 1 94 ? 17.853 0.727 -17.336 1.00 87.81 94 GLY A N 1
ATOM 733 C CA . GLY A 1 94 ? 17.443 -0.654 -17.599 1.00 87.81 94 GLY A CA 1
ATOM 734 C C . GLY A 1 94 ? 16.217 -1.050 -16.781 1.00 87.81 94 GLY A C 1
ATOM 735 O O . GLY A 1 94 ? 15.131 -1.187 -17.346 1.00 87.81 94 GLY A O 1
ATOM 736 N N . CYS A 1 95 ? 16.357 -1.167 -15.458 1.00 96.12 95 CYS A N 1
ATOM 737 C CA . CYS A 1 95 ? 15.293 -1.710 -14.608 1.00 96.12 95 CYS A CA 1
ATOM 738 C C . CYS A 1 95 ? 14.060 -0.813 -14.472 1.00 96.12 95 CYS A C 1
ATOM 740 O O . CYS A 1 95 ? 12.955 -1.322 -14.285 1.00 96.12 95 CYS A O 1
ATOM 742 N N . ASP A 1 96 ? 14.219 0.506 -14.610 1.00 97.50 96 ASP A N 1
ATOM 743 C CA . ASP A 1 96 ? 13.088 1.434 -14.532 1.00 97.50 96 ASP A CA 1
ATOM 744 C C . ASP A 1 96 ? 12.033 1.158 -15.601 1.00 97.50 96 ASP A C 1
ATOM 746 O O . ASP A 1 96 ? 10.844 1.265 -15.323 1.00 97.50 96 ASP A O 1
ATOM 750 N N . SER A 1 97 ? 12.459 0.779 -16.809 1.00 96.62 97 SER A N 1
ATOM 751 C CA . SER A 1 97 ? 11.535 0.495 -17.910 1.00 96.62 97 SER A CA 1
ATOM 752 C C . SER A 1 97 ? 10.692 -0.752 -17.639 1.00 96.62 97 SER A C 1
ATOM 754 O O . SER A 1 97 ? 9.481 -0.729 -17.848 1.00 96.62 97 SER A O 1
ATOM 756 N N . THR A 1 98 ? 11.306 -1.804 -17.089 1.00 96.94 98 THR A N 1
ATOM 757 C CA . THR A 1 98 ? 10.623 -3.041 -16.691 1.00 96.94 98 THR A CA 1
ATOM 758 C C . THR A 1 98 ? 9.613 -2.786 -15.578 1.00 96.94 98 THR A C 1
ATOM 760 O O . THR A 1 98 ? 8.460 -3.204 -15.685 1.00 96.94 98 THR A O 1
ATOM 763 N N . LEU A 1 99 ? 10.020 -2.072 -14.522 1.00 98.50 99 LEU A N 1
ATOM 764 C CA . LEU A 1 99 ? 9.124 -1.741 -13.416 1.00 98.50 99 LEU A CA 1
ATOM 765 C C . LEU A 1 99 ? 7.980 -0.837 -13.884 1.00 98.50 99 LEU A C 1
ATOM 767 O O . LEU A 1 99 ? 6.822 -1.131 -13.604 1.00 98.50 99 LEU A O 1
ATOM 771 N N . GLN A 1 100 ? 8.276 0.215 -14.648 1.00 98.31 100 GLN A N 1
ATOM 772 C CA . GLN A 1 100 ? 7.256 1.114 -15.181 1.00 98.31 100 GLN A CA 1
ATOM 773 C C . GLN A 1 100 ? 6.229 0.356 -16.032 1.00 98.31 100 GLN A C 1
ATOM 775 O O . GLN A 1 100 ? 5.033 0.509 -15.801 1.00 98.31 100 GLN A O 1
ATOM 780 N N . ALA A 1 101 ? 6.681 -0.491 -16.964 1.00 98.38 101 ALA A N 1
ATOM 781 C CA . ALA A 1 101 ? 5.791 -1.300 -17.794 1.00 98.38 101 ALA A CA 1
ATOM 782 C C . ALA A 1 101 ? 4.898 -2.213 -16.942 1.00 98.38 101 ALA A C 1
ATOM 784 O O . ALA A 1 101 ? 3.690 -2.239 -17.142 1.00 98.38 101 ALA A O 1
ATOM 785 N N . SER A 1 102 ? 5.462 -2.875 -15.926 1.00 98.50 102 SER A N 1
ATOM 786 C CA . SER A 1 102 ? 4.679 -3.737 -15.031 1.00 98.50 102 SER A CA 1
ATOM 787 C C . SER A 1 102 ? 3.615 -2.986 -14.224 1.00 98.50 102 SER A C 1
ATOM 789 O O . SER A 1 102 ? 2.536 -3.519 -13.977 1.00 98.50 102 SER A O 1
ATOM 791 N N . ILE A 1 103 ? 3.899 -1.741 -13.823 1.00 98.69 103 ILE A N 1
ATOM 792 C CA . ILE A 1 103 ? 2.948 -0.884 -13.108 1.00 98.69 103 ILE A CA 1
ATOM 793 C C . ILE A 1 103 ? 1.792 -0.497 -14.042 1.00 98.69 103 ILE A C 1
ATOM 795 O O . ILE A 1 103 ? 0.637 -0.599 -13.633 1.00 98.69 103 ILE A O 1
ATOM 799 N N . ILE A 1 104 ? 2.099 -0.120 -15.291 1.00 98.44 104 ILE A N 1
ATOM 800 C CA . ILE A 1 104 ? 1.096 0.208 -16.320 1.00 98.44 104 ILE A CA 1
ATOM 801 C C . ILE A 1 104 ? 0.216 -1.010 -16.614 1.00 98.44 104 ILE A C 1
ATOM 803 O O . ILE A 1 104 ? -1.008 -0.913 -16.553 1.00 98.44 104 ILE A O 1
ATOM 807 N N . ASP A 1 105 ? 0.834 -2.159 -16.891 1.00 98.38 105 ASP A N 1
ATOM 808 C CA . ASP A 1 105 ? 0.136 -3.394 -17.265 1.00 98.38 105 ASP A CA 1
ATOM 809 C C . ASP A 1 105 ? -0.754 -3.932 -16.132 1.00 98.38 105 ASP A C 1
ATOM 811 O O . ASP A 1 105 ? -1.736 -4.629 -16.387 1.00 98.38 105 ASP A O 1
ATOM 815 N N . SER A 1 106 ? -0.412 -3.622 -14.878 1.00 98.19 106 SER A N 1
ATOM 816 C CA . SER A 1 106 ? -1.172 -4.038 -13.698 1.00 98.19 106 SER A CA 1
ATOM 817 C C . SER A 1 106 ? -2.501 -3.311 -13.531 1.00 98.19 106 SER A C 1
ATOM 819 O O . SER A 1 106 ? -3.373 -3.877 -12.881 1.00 98.19 106 SER A O 1
ATOM 821 N N . ASP A 1 107 ? -2.600 -2.056 -13.994 1.00 97.81 107 ASP A N 1
ATOM 822 C CA . ASP A 1 107 ? -3.725 -1.109 -13.840 1.00 97.81 107 ASP A CA 1
ATOM 823 C C . ASP A 1 107 ? -4.319 -0.921 -12.422 1.00 97.81 107 ASP A C 1
ATOM 825 O O . ASP A 1 107 ? -5.311 -0.214 -12.230 1.00 97.81 107 ASP A O 1
ATOM 829 N N . LYS A 1 108 ? -3.677 -1.504 -11.401 1.00 98.38 108 LYS A N 1
ATOM 830 C CA . LYS A 1 108 ? -4.158 -1.597 -10.010 1.00 98.38 108 LYS A CA 1
ATOM 831 C C . LYS A 1 108 ? -3.120 -1.200 -8.968 1.00 98.38 108 LYS A C 1
ATOM 833 O O . LYS A 1 108 ? -3.358 -1.376 -7.769 1.00 98.38 108 LYS A O 1
ATOM 838 N N . VAL A 1 109 ? -1.962 -0.710 -9.401 1.00 98.81 109 VAL A N 1
ATOM 839 C CA . VAL A 1 109 ? -0.879 -0.333 -8.493 1.00 98.81 109 VAL A CA 1
ATOM 840 C C . VAL A 1 109 ? -1.161 1.022 -7.857 1.00 98.81 109 VAL A C 1
ATOM 842 O O . VAL A 1 109 ? -1.307 2.026 -8.550 1.00 98.81 109 VAL A O 1
ATOM 845 N N . VAL A 1 110 ? -1.171 1.048 -6.529 1.00 98.81 110 VAL A N 1
ATOM 846 C CA . VAL A 1 110 ? -1.129 2.266 -5.724 1.00 98.81 110 VAL A CA 1
ATOM 847 C C . VAL A 1 110 ? 0.284 2.418 -5.176 1.00 98.81 110 VAL A C 1
ATOM 849 O O . VAL A 1 110 ? 0.793 1.512 -4.511 1.00 98.81 110 VAL A O 1
ATOM 852 N N . LEU A 1 111 ? 0.923 3.551 -5.455 1.00 98.75 111 LEU A N 1
ATOM 853 C CA . LEU A 1 111 ? 2.243 3.871 -4.913 1.00 98.75 111 LEU A CA 1
ATOM 854 C C . LEU A 1 111 ? 2.135 4.646 -3.604 1.00 98.75 111 LEU A C 1
ATOM 856 O O . LEU A 1 111 ? 1.212 5.437 -3.399 1.00 98.75 111 LEU A O 1
ATOM 860 N N . ILE A 1 112 ? 3.100 4.412 -2.721 1.00 98.25 112 ILE A N 1
ATOM 861 C CA . ILE A 1 112 ? 3.244 5.194 -1.503 1.00 98.25 112 ILE A CA 1
ATOM 862 C C . ILE A 1 112 ? 4.041 6.473 -1.769 1.00 98.25 112 ILE A C 1
ATOM 864 O O . ILE A 1 112 ? 5.000 6.491 -2.541 1.00 98.25 112 ILE A O 1
ATOM 868 N N . GLU A 1 113 ? 3.655 7.530 -1.075 1.00 97.62 113 GLU A N 1
ATOM 869 C CA . GLU A 1 113 ? 4.378 8.789 -0.948 1.00 97.62 113 GLU A CA 1
ATOM 870 C C . GLU A 1 113 ? 4.681 9.042 0.532 1.00 97.62 113 GLU A C 1
ATOM 872 O O . GLU A 1 113 ? 4.061 8.454 1.421 1.00 97.62 113 GLU A O 1
ATOM 877 N N . GLY A 1 114 ? 5.620 9.924 0.841 1.00 94.50 114 GLY A N 1
ATOM 878 C CA . GLY A 1 114 ? 6.035 10.170 2.216 1.00 94.50 114 GLY A CA 1
ATOM 879 C C . GLY A 1 114 ? 6.517 11.586 2.462 1.00 94.50 114 GLY A C 1
ATOM 880 O O . GLY A 1 114 ? 6.418 12.469 1.612 1.00 94.50 114 GLY A O 1
ATOM 881 N N . PHE A 1 115 ? 7.052 11.782 3.662 1.00 92.31 115 PHE A N 1
ATOM 882 C CA . PHE A 1 115 ? 7.766 12.991 4.030 1.00 92.31 115 PHE A CA 1
ATOM 883 C C . PHE A 1 115 ? 9.126 12.616 4.609 1.00 92.31 115 PHE A C 1
ATOM 885 O O . PHE A 1 115 ? 9.202 11.781 5.507 1.00 92.31 115 PHE A O 1
ATOM 892 N N . GLU A 1 116 ? 10.181 13.273 4.142 1.00 90.00 116 GLU A N 1
ATOM 893 C CA . GLU A 1 116 ? 11.526 13.174 4.704 1.00 90.00 116 GLU A CA 1
ATOM 894 C C . GLU A 1 116 ? 12.018 14.575 5.059 1.00 90.00 116 GLU A C 1
ATOM 896 O O . GLU A 1 116 ? 12.057 15.478 4.220 1.00 90.00 116 GLU A O 1
ATOM 901 N N . ASN A 1 117 ? 12.374 14.780 6.330 1.00 88.56 117 ASN A N 1
ATOM 902 C CA . ASN A 1 117 ? 12.810 16.082 6.849 1.00 88.56 117 ASN A CA 1
ATOM 903 C C . ASN A 1 117 ? 11.811 17.219 6.539 1.00 88.56 117 ASN A C 1
ATOM 905 O O . ASN A 1 117 ? 12.203 18.330 6.186 1.00 88.56 117 ASN A O 1
ATOM 909 N N . GLY A 1 118 ? 10.510 16.918 6.620 1.00 88.12 118 GLY A N 1
ATOM 910 C CA . GLY A 1 118 ? 9.422 17.855 6.318 1.00 88.12 118 GLY A CA 1
ATOM 911 C C . GLY A 1 118 ? 9.169 18.100 4.826 1.00 88.12 118 GLY A C 1
ATOM 912 O O . GLY A 1 118 ? 8.215 18.796 4.484 1.00 88.12 118 GLY A O 1
ATOM 913 N N . ASN A 1 119 ? 9.972 17.522 3.932 1.00 92.50 119 ASN A N 1
ATOM 914 C CA . ASN A 1 119 ? 9.759 17.613 2.492 1.00 92.50 119 ASN A CA 1
ATOM 915 C C . ASN A 1 119 ? 8.942 16.423 2.013 1.00 92.50 119 ASN A C 1
ATOM 917 O O . ASN A 1 119 ? 9.219 15.294 2.399 1.00 92.50 119 ASN A O 1
ATOM 921 N N . HIS A 1 120 ? 7.960 16.677 1.153 1.00 94.62 120 HIS A N 1
ATOM 922 C CA . HIS A 1 120 ? 7.253 15.616 0.442 1.00 94.62 120 HIS A CA 1
ATOM 923 C C . HIS A 1 120 ? 8.229 14.859 -0.459 1.00 94.62 120 HIS A C 1
ATOM 925 O O . HIS A 1 120 ? 9.006 15.478 -1.191 1.00 94.62 120 HIS A O 1
ATOM 931 N N . VAL A 1 121 ? 8.196 13.534 -0.363 1.00 95.94 121 VAL A N 1
ATOM 932 C CA . VAL A 1 121 ? 9.012 12.619 -1.155 1.00 95.94 121 VAL A CA 1
ATOM 933 C C . VAL A 1 121 ? 8.091 11.616 -1.828 1.00 95.94 121 VAL A C 1
ATOM 935 O O . VAL A 1 121 ? 7.258 10.978 -1.187 1.00 95.94 121 VAL A O 1
ATOM 938 N N . GLU A 1 122 ? 8.271 11.461 -3.129 1.00 97.00 122 GLU A N 1
ATOM 939 C CA . GLU A 1 122 ? 7.515 10.543 -3.968 1.00 97.00 122 GLU A CA 1
ATOM 940 C C . GLU A 1 122 ? 8.466 9.752 -4.870 1.00 97.00 122 GLU A C 1
ATOM 942 O O . GLU A 1 122 ? 9.648 10.079 -5.024 1.00 97.00 122 GLU A O 1
ATOM 947 N N . SER A 1 123 ? 7.947 8.681 -5.469 1.00 97.88 123 SER A N 1
ATOM 948 C CA . SER A 1 123 ? 8.667 7.977 -6.530 1.00 97.88 123 SER A CA 1
ATOM 949 C C . SER A 1 123 ? 8.886 8.898 -7.734 1.00 97.88 123 SER A C 1
ATOM 951 O O . SER A 1 123 ? 8.134 9.844 -7.954 1.00 97.88 123 SER A O 1
ATOM 953 N N . SER A 1 124 ? 9.902 8.618 -8.555 1.00 97.56 124 SER A N 1
ATOM 954 C CA . SER A 1 124 ? 10.131 9.406 -9.771 1.00 97.56 124 SER A CA 1
ATOM 955 C C . SER A 1 124 ? 8.887 9.445 -10.674 1.00 97.56 124 SER A C 1
ATOM 957 O O . SER A 1 124 ? 8.126 8.476 -10.747 1.00 97.56 124 SER A O 1
ATOM 959 N N . LYS A 1 125 ? 8.714 10.557 -11.406 1.00 97.69 125 LYS A N 1
ATOM 960 C CA . LYS A 1 125 ? 7.505 10.851 -12.197 1.00 97.69 125 LYS A CA 1
ATOM 961 C C . LYS A 1 125 ? 7.076 9.711 -13.127 1.00 97.69 125 LYS A C 1
ATOM 963 O O . LYS A 1 125 ? 5.895 9.472 -13.319 1.00 97.69 125 LYS A O 1
ATOM 968 N N . LYS A 1 126 ? 8.036 8.968 -13.686 1.00 97.50 126 LYS A N 1
ATOM 969 C CA . LYS A 1 126 ? 7.754 7.837 -14.584 1.00 97.50 126 LYS A CA 1
ATOM 970 C C . LYS A 1 126 ? 6.922 6.737 -13.908 1.00 97.50 126 LYS A C 1
ATOM 972 O O . LYS A 1 126 ? 6.135 6.086 -14.586 1.00 97.50 126 LYS A O 1
ATOM 977 N N . PHE A 1 127 ? 7.100 6.535 -12.601 1.00 98.38 127 PHE A N 1
ATOM 978 C CA . PHE A 1 127 ? 6.358 5.548 -11.823 1.00 98.38 127 PHE A CA 1
ATOM 979 C C . PHE A 1 127 ? 5.039 6.118 -11.313 1.00 98.38 127 PHE A C 1
ATOM 981 O O . PHE A 1 127 ? 4.031 5.426 -11.390 1.00 98.38 127 PHE A O 1
ATOM 988 N N . THR A 1 128 ? 5.018 7.369 -10.843 1.00 98.00 128 THR A N 1
ATOM 989 C CA . THR A 1 128 ? 3.771 8.001 -10.380 1.00 98.00 128 THR A CA 1
ATOM 990 C C . THR A 1 128 ? 2.785 8.239 -11.523 1.00 98.00 128 THR A C 1
ATOM 992 O O . THR A 1 128 ? 1.600 8.000 -11.340 1.00 98.00 128 THR A O 1
ATOM 995 N N . ASP A 1 129 ? 3.260 8.587 -12.725 1.00 98.00 129 ASP A N 1
ATOM 996 C CA . ASP A 1 129 ? 2.430 8.679 -13.938 1.00 98.00 129 ASP A CA 1
ATOM 997 C C . ASP A 1 129 ? 1.917 7.314 -14.423 1.00 98.00 129 ASP A C 1
ATOM 999 O O . ASP A 1 129 ? 0.891 7.244 -15.096 1.00 98.00 129 ASP A O 1
ATOM 1003 N N . ALA A 1 130 ? 2.666 6.243 -14.149 1.00 98.25 130 ALA A N 1
ATOM 1004 C CA . ALA A 1 130 ? 2.306 4.879 -14.527 1.00 98.25 130 ALA A CA 1
ATOM 1005 C C . ALA A 1 130 ? 1.303 4.246 -13.555 1.00 98.25 130 ALA A C 1
ATOM 1007 O O . ALA A 1 130 ? 0.538 3.367 -13.947 1.00 98.25 130 ALA A O 1
ATOM 1008 N N . ALA A 1 131 ? 1.347 4.648 -12.286 1.00 98.50 131 ALA A N 1
ATOM 1009 C CA . ALA A 1 131 ? 0.526 4.081 -11.232 1.00 98.50 131 ALA A CA 1
ATOM 1010 C C . ALA A 1 131 ? -0.952 4.438 -11.406 1.00 98.50 131 ALA A C 1
ATOM 1012 O O . ALA A 1 131 ? -1.308 5.509 -11.894 1.00 98.50 131 ALA A O 1
ATOM 1013 N N . PHE A 1 132 ? -1.823 3.545 -10.937 1.00 98.06 132 PHE A N 1
ATOM 1014 C CA . PHE A 1 132 ? -3.259 3.799 -10.904 1.00 98.06 132 PHE A CA 1
ATOM 1015 C C . PHE A 1 132 ? -3.586 4.966 -9.964 1.00 98.06 132 PHE A C 1
ATOM 1017 O O . PHE A 1 132 ? -4.375 5.844 -10.308 1.00 98.06 132 PHE A O 1
ATOM 1024 N N . LEU A 1 133 ? -2.968 4.976 -8.780 1.00 98.25 133 LEU A N 1
ATOM 1025 C CA . LEU A 1 133 ? -3.052 6.054 -7.797 1.00 98.25 133 LEU A CA 1
ATOM 1026 C C . LEU A 1 133 ? -1.722 6.178 -7.043 1.00 98.25 133 LEU A C 1
ATOM 1028 O O . LEU A 1 133 ? -0.898 5.262 -7.039 1.00 98.25 133 LEU A O 1
ATOM 1032 N N . ALA A 1 134 ? -1.554 7.283 -6.330 1.00 98.06 134 ALA A N 1
ATOM 1033 C CA . ALA A 1 134 ? -0.513 7.447 -5.328 1.00 98.06 134 ALA A CA 1
ATOM 1034 C C . ALA A 1 134 ? -1.096 8.154 -4.098 1.00 98.06 134 ALA A C 1
ATOM 1036 O O . ALA A 1 134 ? -2.090 8.880 -4.208 1.00 98.06 134 ALA A O 1
ATOM 1037 N N . GLY A 1 135 ? -0.545 7.874 -2.917 1.00 97.62 135 GLY A N 1
ATOM 1038 C CA . GLY A 1 135 ? -1.029 8.472 -1.678 1.00 97.62 135 GLY A CA 1
ATOM 1039 C C . GLY A 1 135 ? 0.012 8.505 -0.573 1.00 97.62 135 GLY A C 1
ATOM 1040 O O . GLY A 1 135 ? 0.905 7.663 -0.494 1.00 97.62 135 GLY A O 1
ATOM 1041 N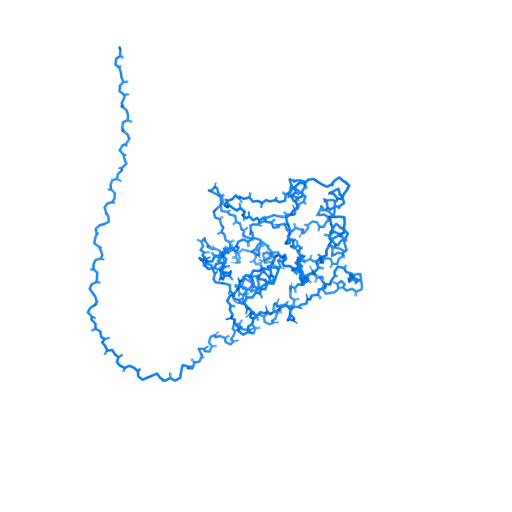 N . LEU A 1 136 ? -0.140 9.472 0.325 1.00 97.56 136 LEU A N 1
ATOM 1042 C CA . LEU A 1 136 ? 0.763 9.703 1.450 1.00 97.56 136 LEU A CA 1
ATOM 1043 C C . LEU A 1 136 ? 0.683 8.566 2.479 1.00 97.56 136 LEU A C 1
ATOM 1045 O O . LEU A 1 136 ? -0.407 8.186 2.901 1.00 97.56 136 LEU A O 1
ATOM 1049 N N . LYS A 1 137 ? 1.828 8.072 2.965 1.00 96.81 137 LYS A N 1
ATOM 1050 C CA . LYS A 1 137 ? 1.953 7.010 3.987 1.00 96.81 137 LYS A CA 1
ATOM 1051 C C . LYS A 1 137 ? 1.069 7.279 5.205 1.00 96.81 137 LYS A C 1
ATOM 1053 O O . LYS A 1 137 ? 0.476 6.359 5.757 1.00 96.81 137 LYS A O 1
ATOM 1058 N N . GLY A 1 138 ? 0.959 8.552 5.588 1.00 95.50 138 GLY A N 1
ATOM 1059 C CA . GLY A 1 138 ? 0.010 9.039 6.588 1.00 95.50 138 GLY A CA 1
ATOM 1060 C C . GLY A 1 138 ? 0.293 8.599 8.019 1.00 95.50 138 GLY A C 1
ATOM 1061 O O . GLY A 1 138 ? -0.542 8.846 8.881 1.00 95.50 138 GLY A O 1
ATOM 1062 N N . LEU A 1 139 ? 1.444 7.979 8.279 1.00 97.06 139 LEU A N 1
ATOM 1063 C CA . LEU A 1 139 ? 1.900 7.630 9.621 1.00 97.06 139 LEU A CA 1
ATOM 1064 C C . LEU A 1 139 ? 2.386 8.876 10.365 1.00 97.06 139 LEU A C 1
ATOM 1066 O O . LEU A 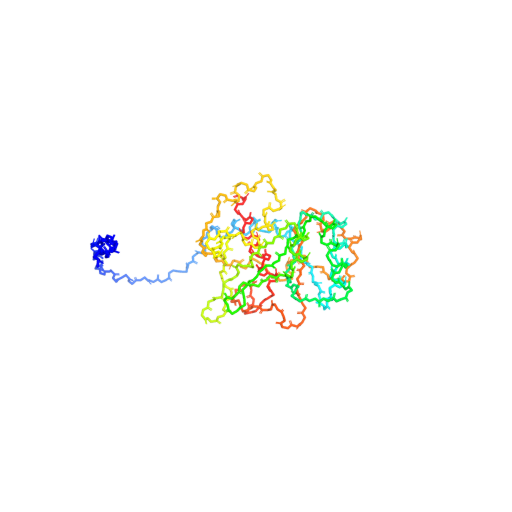1 139 ? 2.989 9.771 9.771 1.00 97.06 139 LEU A O 1
ATOM 1070 N N . ILE A 1 140 ? 2.134 8.910 11.670 1.00 95.94 140 ILE A N 1
ATOM 1071 C CA . ILE A 1 140 ? 2.556 9.976 12.575 1.00 95.94 140 ILE A CA 1
ATOM 1072 C C . ILE A 1 140 ? 3.393 9.341 13.680 1.00 95.94 140 ILE A C 1
ATOM 1074 O O . ILE A 1 140 ? 2.962 8.372 14.310 1.00 95.94 140 ILE A O 1
ATOM 1078 N N . GLN A 1 141 ? 4.570 9.914 13.913 1.00 95.69 141 GLN A N 1
ATOM 1079 C CA . GLN A 1 141 ? 5.401 9.621 15.073 1.00 95.69 141 GLN A CA 1
ATOM 1080 C C . GLN A 1 141 ? 5.187 10.701 16.133 1.00 95.69 141 GLN A C 1
ATOM 1082 O O . GLN A 1 141 ? 5.042 11.880 15.794 1.00 95.69 141 GLN A O 1
ATOM 1087 N N . ASP A 1 142 ? 5.134 10.300 17.398 1.00 94.94 142 ASP A N 1
ATOM 1088 C CA . ASP A 1 142 ? 5.167 11.238 18.519 1.00 94.94 142 ASP A CA 1
ATOM 1089 C C . ASP A 1 142 ? 6.596 11.730 18.816 1.00 94.94 142 ASP A C 1
ATOM 1091 O O . ASP A 1 142 ? 7.536 11.477 18.059 1.00 94.94 142 ASP A O 1
ATOM 1095 N N . GLU A 1 143 ? 6.748 12.493 19.900 1.00 95.06 143 GLU A N 1
ATOM 1096 C CA . GLU A 1 143 ? 8.026 13.092 20.306 1.00 95.06 143 GLU A CA 1
ATOM 1097 C C . GLU A 1 143 ? 9.099 12.042 20.645 1.00 95.06 143 GLU A C 1
ATOM 1099 O O . GLU A 1 143 ? 10.288 12.320 20.489 1.00 95.06 143 GLU A O 1
ATOM 1104 N N . ASP A 1 144 ? 8.687 10.828 21.028 1.00 94.44 144 ASP A N 1
ATOM 1105 C CA . ASP A 1 144 ? 9.574 9.700 21.324 1.00 94.44 144 ASP A CA 1
ATOM 1106 C C . ASP A 1 144 ? 9.878 8.852 20.072 1.00 94.44 144 ASP A C 1
ATOM 1108 O O . ASP A 1 144 ? 10.625 7.874 20.134 1.00 94.44 144 ASP A O 1
ATOM 1112 N N . GLY A 1 145 ? 9.325 9.221 18.910 1.00 94.88 145 GLY A N 1
ATOM 1113 C CA . GLY A 1 145 ? 9.479 8.483 17.656 1.00 94.88 145 GLY A CA 1
ATOM 1114 C C . GLY A 1 145 ? 8.537 7.283 17.521 1.00 94.88 145 GLY A C 1
ATOM 1115 O O . GLY A 1 145 ? 8.672 6.502 16.567 1.00 94.88 145 GLY A O 1
ATOM 1116 N N . ILE A 1 146 ? 7.573 7.127 18.434 1.00 96.25 146 ILE A N 1
ATOM 1117 C CA . ILE A 1 146 ? 6.630 6.010 18.443 1.00 96.25 146 ILE A CA 1
ATOM 1118 C C . ILE A 1 146 ? 5.535 6.265 17.408 1.00 96.25 146 ILE A C 1
ATOM 1120 O O . ILE A 1 146 ? 4.855 7.289 17.406 1.00 96.25 146 ILE A O 1
ATOM 1124 N N . THR A 1 147 ? 5.333 5.292 16.523 1.00 97.00 147 THR A N 1
ATOM 1125 C CA . THR A 1 147 ? 4.277 5.313 15.506 1.00 97.00 147 THR A CA 1
ATOM 1126 C C . THR A 1 147 ? 2.991 4.744 16.094 1.00 97.00 147 THR A C 1
ATOM 1128 O O . THR A 1 147 ? 2.821 3.529 16.190 1.00 97.00 147 THR A O 1
ATOM 1131 N N . ASN A 1 148 ? 2.082 5.622 16.511 1.00 96.38 148 ASN A N 1
ATOM 1132 C CA . ASN A 1 148 ? 0.826 5.250 17.178 1.00 96.38 148 ASN A CA 1
ATOM 1133 C C . ASN A 1 148 ? -0.412 5.957 16.609 1.00 96.38 148 ASN A C 1
ATOM 1135 O O . ASN A 1 148 ? -1.529 5.695 17.058 1.00 96.38 148 ASN A O 1
ATOM 1139 N N . GLN A 1 149 ? -0.234 6.839 15.625 1.00 97.88 149 GLN A N 1
ATOM 1140 C CA . GLN A 1 149 ? -1.313 7.593 15.001 1.00 97.88 149 GLN A CA 1
ATOM 1141 C C . GLN A 1 149 ? -1.145 7.642 13.482 1.00 97.88 149 GLN A C 1
ATOM 1143 O O . GLN A 1 149 ? -0.041 7.516 12.952 1.00 97.88 149 GLN A O 1
ATOM 1148 N N . TYR A 1 150 ? -2.252 7.853 12.775 1.00 98.06 150 TYR A N 1
ATOM 1149 C CA . TYR A 1 150 ? -2.259 8.042 11.332 1.00 98.06 150 TYR A CA 1
ATOM 1150 C C . TYR A 1 150 ? -3.311 9.065 10.887 1.00 98.06 150 TYR A C 1
ATOM 1152 O O . TYR A 1 150 ? -4.234 9.405 11.630 1.00 98.06 150 TYR A O 1
ATOM 1160 N N . PHE A 1 151 ? -3.185 9.551 9.655 1.00 97.56 151 PHE A N 1
ATOM 1161 C CA . PHE A 1 151 ? -4.196 10.355 8.976 1.00 97.56 151 PHE A CA 1
ATOM 1162 C C . PHE A 1 151 ? -4.865 9.553 7.857 1.00 97.56 151 PHE A C 1
ATOM 1164 O O . PHE A 1 151 ? -4.210 8.817 7.118 1.00 97.56 151 PHE A O 1
ATOM 1171 N N . ARG A 1 152 ? -6.175 9.749 7.683 1.00 97.25 152 ARG A N 1
ATOM 1172 C CA . ARG A 1 152 ? -6.921 9.295 6.492 1.00 97.25 152 ARG A CA 1
ATOM 1173 C C . ARG A 1 152 ? -6.933 10.347 5.382 1.00 97.25 152 ARG A C 1
ATOM 1175 O O . ARG A 1 152 ? -6.944 10.001 4.206 1.00 97.25 152 ARG A O 1
ATOM 1182 N N . LEU A 1 153 ? -6.908 11.620 5.777 1.00 96.69 153 LEU A N 1
ATOM 1183 C CA . LEU A 1 153 ? -6.904 12.794 4.912 1.00 96.69 153 LEU A CA 1
ATOM 1184 C C . LEU A 1 153 ? -5.877 13.793 5.443 1.00 96.69 153 LEU A C 1
ATOM 1186 O O . LEU A 1 153 ? -5.912 14.134 6.626 1.00 96.69 153 LEU A O 1
ATOM 1190 N N . ILE A 1 154 ? -4.963 14.230 4.584 1.00 95.12 154 ILE A N 1
ATOM 1191 C CA . ILE A 1 154 ? -3.810 15.062 4.945 1.00 95.12 154 ILE A CA 1
ATOM 1192 C C . ILE A 1 154 ? -3.872 16.348 4.129 1.00 95.12 154 ILE A C 1
ATOM 1194 O O . ILE A 1 154 ? -4.128 16.295 2.928 1.00 95.12 154 ILE A O 1
ATOM 1198 N N . ASP A 1 155 ? -3.655 17.497 4.770 1.00 93.56 155 ASP A N 1
ATOM 1199 C CA . ASP A 1 155 ? -3.437 18.750 4.046 1.00 93.56 155 ASP A CA 1
ATOM 1200 C C . ASP A 1 155 ? -1.990 18.779 3.571 1.00 93.56 155 ASP A C 1
ATOM 1202 O O . ASP A 1 155 ? -1.050 18.872 4.365 1.00 93.56 155 ASP A O 1
ATOM 1206 N N . HIS A 1 156 ? -1.820 18.689 2.262 1.00 89.00 156 HIS A N 1
ATOM 1207 C CA . HIS A 1 156 ? -0.544 18.829 1.606 1.00 89.00 156 HIS A CA 1
ATOM 1208 C C . HIS A 1 156 ? -0.611 20.022 0.646 1.00 89.00 156 HIS A C 1
ATOM 1210 O O . HIS A 1 156 ? -1.247 19.987 -0.405 1.00 89.00 156 HIS A O 1
ATOM 1216 N N . ARG A 1 157 ? 0.060 21.118 1.031 1.00 87.88 157 ARG A N 1
ATOM 1217 C CA . ARG A 1 157 ? 0.157 22.370 0.251 1.00 87.88 157 ARG A CA 1
ATOM 1218 C C . ARG A 1 157 ? -1.207 23.003 -0.073 1.00 87.88 157 ARG A C 1
ATOM 1220 O O . ARG A 1 157 ? -1.394 23.554 -1.157 1.00 87.88 157 ARG A O 1
ATOM 1227 N N . GLY A 1 158 ? -2.148 22.960 0.872 1.00 91.62 158 GLY A N 1
ATOM 1228 C CA . GLY A 1 158 ? -3.488 23.528 0.713 1.00 91.62 158 GLY A CA 1
ATOM 1229 C C . GLY A 1 158 ? -4.443 22.624 -0.065 1.00 91.62 158 GLY A C 1
ATOM 1230 O O . GLY A 1 158 ? -5.519 23.071 -0.468 1.00 91.62 158 GLY A O 1
ATOM 1231 N N . LYS A 1 159 ? -4.055 21.367 -0.299 1.00 94.31 159 LYS A N 1
ATOM 1232 C CA . LYS A 1 159 ? -4.872 20.351 -0.952 1.00 94.31 159 LYS A CA 1
ATOM 1233 C C . LYS A 1 159 ? -5.018 19.155 -0.024 1.00 94.31 159 LYS A C 1
ATOM 1235 O O . LYS A 1 159 ? -4.041 18.617 0.483 1.00 94.31 159 LYS A O 1
ATOM 1240 N N . TRP A 1 160 ? -6.259 18.732 0.166 1.00 95.56 160 TRP A N 1
ATOM 1241 C CA . TRP A 1 160 ? -6.567 17.526 0.918 1.00 95.56 160 TRP A CA 1
ATOM 1242 C C . TRP A 1 160 ? -6.306 16.287 0.062 1.00 95.56 160 TRP A C 1
ATOM 1244 O O . TRP A 1 160 ? -6.879 16.143 -1.020 1.00 95.56 160 TRP A O 1
ATOM 1254 N N . GLU A 1 161 ? -5.453 15.397 0.557 1.00 95.88 161 GLU A N 1
ATOM 1255 C CA . GLU A 1 161 ? -5.042 14.166 -0.119 1.00 95.88 161 GLU A CA 1
ATOM 1256 C C . GLU A 1 161 ? -5.328 12.957 0.773 1.00 95.88 161 GLU A C 1
ATOM 1258 O O . GLU A 1 161 ? -5.160 13.005 1.995 1.00 95.88 161 GLU A O 1
ATOM 1263 N N . LEU A 1 162 ? -5.817 11.874 0.166 1.00 97.12 162 LEU A N 1
ATOM 1264 C CA . LEU A 1 162 ? -6.099 10.632 0.881 1.00 97.12 162 LEU A CA 1
ATOM 1265 C C . LEU A 1 162 ? -4.793 9.903 1.180 1.00 97.12 162 LEU A C 1
ATOM 1267 O O . LEU A 1 162 ? -3.875 9.880 0.359 1.00 97.12 162 LEU A O 1
ATOM 1271 N N . SER A 1 163 ? -4.724 9.273 2.349 1.00 98.00 163 SER A N 1
ATOM 1272 C CA . SER A 1 163 ? -3.563 8.463 2.685 1.00 98.00 163 SER A CA 1
ATOM 1273 C C . SER A 1 163 ? -3.546 7.149 1.906 1.00 98.00 163 SER A C 1
ATOM 1275 O O . SER A 1 163 ? -4.582 6.592 1.535 1.00 98.00 163 SER A O 1
ATOM 1277 N N . PHE A 1 164 ? -2.344 6.629 1.691 1.00 98.62 164 PHE A N 1
ATOM 1278 C CA . PHE A 1 164 ? -2.067 5.344 1.068 1.00 98.62 164 PHE A CA 1
ATOM 1279 C C . PHE A 1 164 ? -2.954 4.197 1.588 1.00 98.62 164 PHE A C 1
ATOM 1281 O O . PHE A 1 164 ? -3.646 3.581 0.774 1.00 98.62 164 PHE A O 1
ATOM 1288 N N . PRO A 1 165 ? -3.025 3.909 2.908 1.00 98.38 165 PRO A N 1
ATOM 1289 C CA . PRO A 1 165 ? -3.873 2.820 3.393 1.00 98.38 165 PRO A CA 1
ATOM 1290 C C . PRO A 1 165 ? -5.365 3.077 3.135 1.00 98.38 165 PRO A C 1
ATOM 1292 O O . PRO A 1 165 ? -6.117 2.135 2.887 1.00 98.38 165 PRO A O 1
ATOM 1295 N N . PHE A 1 166 ? -5.804 4.338 3.127 1.00 98.06 166 PHE A N 1
ATOM 1296 C CA . PHE A 1 166 ? -7.189 4.675 2.814 1.00 98.06 166 PHE A CA 1
ATOM 1297 C C . PHE A 1 166 ? -7.524 4.425 1.341 1.00 98.06 166 PHE A C 1
ATOM 1299 O O . PHE A 1 166 ? -8.558 3.828 1.039 1.00 98.06 166 PHE A O 1
ATOM 1306 N N . LEU A 1 167 ? -6.627 4.797 0.422 1.00 98.25 167 LEU A N 1
ATOM 1307 C CA . LEU A 1 167 ? -6.781 4.496 -1.002 1.00 98.25 167 LEU A CA 1
ATOM 1308 C C . LEU A 1 167 ? -6.899 2.992 -1.258 1.00 98.25 167 LEU A C 1
ATOM 1310 O O . LEU A 1 167 ? -7.767 2.587 -2.031 1.00 98.25 167 LEU A O 1
ATOM 1314 N N . LEU A 1 168 ? -6.083 2.171 -0.588 1.00 98.44 168 LEU A N 1
ATOM 1315 C CA . LEU A 1 168 ? -6.160 0.710 -0.690 1.00 98.44 168 LEU A CA 1
ATOM 1316 C C . LEU A 1 168 ? -7.501 0.168 -0.180 1.00 98.44 168 LEU A C 1
ATOM 1318 O O . LEU A 1 168 ? -8.134 -0.637 -0.864 1.00 98.44 168 LEU A O 1
ATOM 1322 N N . ALA A 1 169 ? -7.964 0.641 0.980 1.00 97.69 169 ALA A N 1
ATOM 1323 C CA . ALA A 1 169 ? -9.243 0.224 1.553 1.00 97.69 169 ALA A CA 1
ATOM 1324 C C . ALA A 1 169 ? -10.432 0.544 0.627 1.00 97.69 169 ALA A C 1
ATOM 1326 O O . ALA A 1 169 ? -11.314 -0.297 0.451 1.00 97.69 169 ALA A O 1
ATOM 1327 N N . LEU A 1 170 ? -10.428 1.711 -0.033 1.00 97.06 170 LEU A N 1
ATOM 1328 C CA . LEU A 1 170 ? -11.458 2.091 -1.011 1.00 97.06 170 LEU A CA 1
ATOM 1329 C C . LEU A 1 170 ? -11.541 1.139 -2.215 1.00 97.06 170 LEU A C 1
ATOM 1331 O O . LEU A 1 170 ? -12.599 1.036 -2.836 1.00 97.06 170 LEU A O 1
ATOM 1335 N N . GLN A 1 171 ? -10.443 0.463 -2.572 1.00 96.94 171 GLN A N 1
ATOM 1336 C CA . GLN A 1 171 ? -10.432 -0.442 -3.723 1.00 96.94 171 GLN A CA 1
ATOM 1337 C C . GLN A 1 171 ? -10.972 -1.841 -3.411 1.00 96.94 171 GLN A C 1
ATOM 1339 O O . GLN A 1 171 ? -11.318 -2.556 -4.353 1.00 96.94 171 GLN A O 1
ATOM 1344 N N . LEU A 1 172 ? -11.063 -2.238 -2.135 1.00 95.50 172 LEU A N 1
ATOM 1345 C CA . LEU A 1 172 ? -11.583 -3.559 -1.766 1.00 95.50 172 LEU A CA 1
ATOM 1346 C C . LEU A 1 172 ? -13.047 -3.715 -2.190 1.00 95.50 172 LEU A C 1
ATOM 1348 O O . LEU A 1 172 ? -13.402 -4.692 -2.846 1.00 95.50 172 LEU A O 1
ATOM 1352 N N . ASP A 1 173 ? -13.873 -2.718 -1.862 1.00 92.69 173 ASP A N 1
ATOM 1353 C CA . ASP A 1 173 ? -15.283 -2.663 -2.241 1.00 92.69 173 ASP A CA 1
ATOM 1354 C C . ASP A 1 173 ? -15.658 -1.269 -2.763 1.00 92.69 173 ASP A C 1
ATOM 1356 O O . ASP A 1 173 ? -16.116 -0.383 -2.034 1.00 92.69 173 ASP A O 1
ATOM 1360 N N . LYS A 1 174 ? -15.497 -1.095 -4.080 1.00 93.12 174 LYS A N 1
ATOM 1361 C CA . LYS A 1 174 ? -15.827 0.153 -4.782 1.00 93.12 174 LYS A CA 1
ATOM 1362 C C . LYS A 1 174 ? -17.296 0.557 -4.625 1.00 93.12 174 LYS A C 1
ATOM 1364 O O . LYS A 1 174 ? -17.595 1.747 -4.700 1.00 93.12 174 LYS A O 1
ATOM 1369 N N . SER A 1 175 ? -18.211 -0.391 -4.392 1.00 94.12 175 SER A N 1
ATOM 1370 C CA . SER A 1 175 ? -19.639 -0.081 -4.226 1.00 94.12 175 SER A CA 1
ATOM 1371 C C . SER A 1 175 ? -19.926 0.670 -2.922 1.00 94.12 175 SER A C 1
ATOM 1373 O O . SER A 1 175 ? -20.887 1.434 -2.842 1.00 94.12 175 SER A O 1
ATOM 1375 N N . ARG A 1 176 ? -19.037 0.526 -1.932 1.00 94.25 176 ARG A N 1
ATOM 1376 C CA . ARG A 1 176 ? -19.126 1.165 -0.613 1.00 94.25 176 ARG A CA 1
ATOM 1377 C C . ARG A 1 176 ? -18.116 2.294 -0.420 1.00 94.25 176 ARG A C 1
ATOM 1379 O O . ARG A 1 176 ? -17.987 2.838 0.674 1.00 94.25 176 ARG A O 1
ATOM 1386 N N . ALA A 1 177 ? -17.438 2.714 -1.488 1.00 92.06 177 ALA A N 1
ATOM 1387 C CA . ALA A 1 177 ? -16.461 3.799 -1.437 1.00 92.06 177 ALA A CA 1
ATOM 1388 C C . ALA A 1 177 ? -17.069 5.121 -0.930 1.00 92.06 177 ALA A C 1
ATOM 1390 O O . ALA A 1 177 ? -16.411 5.855 -0.194 1.00 92.06 177 ALA A O 1
ATOM 1391 N N . ALA A 1 178 ? -18.330 5.413 -1.275 1.00 93.69 178 ALA A N 1
ATOM 1392 C CA . ALA A 1 178 ? -19.035 6.606 -0.801 1.00 93.69 178 ALA A CA 1
ATOM 1393 C C . ALA A 1 178 ? -19.288 6.570 0.716 1.00 93.69 178 ALA A C 1
ATOM 1395 O O . ALA A 1 178 ? -19.124 7.583 1.395 1.00 93.69 178 ALA A O 1
ATOM 1396 N N . GLU A 1 179 ? -19.629 5.395 1.250 1.00 95.00 179 GLU A N 1
ATOM 1397 C CA . GLU A 1 179 ? -19.814 5.173 2.684 1.00 95.00 179 GLU A CA 1
ATOM 1398 C C . GLU A 1 179 ? -18.502 5.401 3.443 1.00 95.00 179 GLU A C 1
ATOM 1400 O O . GLU A 1 179 ? -18.465 6.229 4.352 1.00 95.00 179 GLU A O 1
ATOM 1405 N N . LEU A 1 180 ? -17.404 4.764 3.013 1.00 94.12 180 LEU A N 1
ATOM 1406 C CA . LEU A 1 180 ? -16.076 4.997 3.595 1.00 94.12 180 LEU A CA 1
ATOM 1407 C C . LEU A 1 180 ? -15.658 6.466 3.511 1.00 94.12 180 LEU A C 1
ATOM 1409 O O . LEU A 1 180 ? -15.208 7.039 4.501 1.00 94.12 180 LEU A O 1
ATOM 1413 N N . SER A 1 181 ? -15.832 7.094 2.347 1.00 93.00 181 SER A N 1
ATOM 1414 C CA . SER A 1 181 ? -15.434 8.489 2.126 1.00 93.00 181 SER A CA 1
ATOM 1415 C C . SER A 1 181 ? -16.204 9.459 3.024 1.00 93.00 181 SER A C 1
ATOM 1417 O O . SER A 1 181 ? -15.639 10.453 3.469 1.00 93.00 181 SER A O 1
ATOM 1419 N N . SER A 1 182 ? -17.466 9.157 3.352 1.00 94.25 182 SER A N 1
ATOM 1420 C CA . SER A 1 182 ? -18.271 9.981 4.266 1.00 94.25 182 SER A CA 1
ATOM 1421 C C . SER A 1 182 ? -17.760 9.980 5.713 1.00 94.25 182 SER A C 1
ATOM 1423 O O . SER A 1 182 ? -18.071 10.894 6.473 1.00 94.25 182 SER A O 1
ATOM 1425 N N . LYS A 1 183 ? -16.954 8.977 6.084 1.00 92.69 183 LYS A N 1
ATOM 1426 C CA . LYS A 1 183 ? -16.358 8.820 7.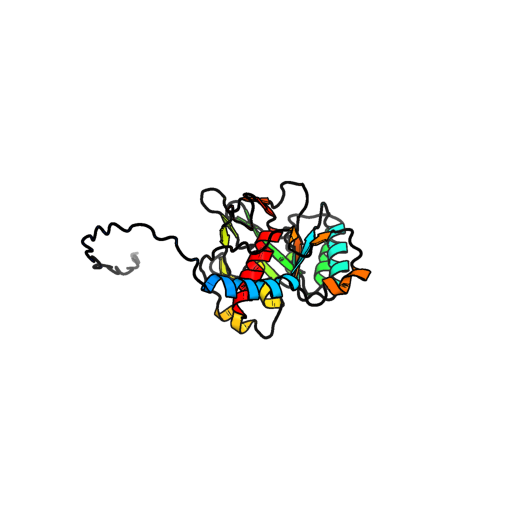420 1.00 92.69 183 LYS A CA 1
ATOM 1427 C C . LYS A 1 183 ? -14.945 9.395 7.516 1.00 92.69 183 LYS A C 1
ATOM 1429 O O . LYS A 1 183 ? -14.307 9.308 8.562 1.00 92.69 183 LYS A O 1
ATOM 1434 N N . VAL A 1 184 ? -14.437 9.975 6.432 1.00 93.75 184 VAL A N 1
ATOM 1435 C CA . VAL A 1 184 ? -13.126 10.619 6.414 1.00 93.75 184 VAL A CA 1
ATOM 1436 C C . VAL A 1 184 ? -13.227 12.016 6.999 1.00 93.75 184 VAL A C 1
ATOM 1438 O O . VAL A 1 184 ? -14.045 12.832 6.581 1.00 93.75 184 VAL A O 1
ATOM 1441 N N . SER A 1 185 ? -12.325 12.319 7.924 1.00 93.75 185 SER A N 1
ATOM 1442 C CA . SER A 1 185 ? -12.133 13.667 8.446 1.00 93.75 185 SER A CA 1
ATOM 1443 C C . SER A 1 185 ? -10.641 13.983 8.596 1.00 93.75 185 SER A C 1
ATOM 1445 O O . SER A 1 185 ? -9.835 13.059 8.777 1.00 93.75 185 SER A O 1
ATOM 1447 N N . PRO A 1 186 ? -10.254 15.271 8.521 1.00 94.19 186 PRO A N 1
ATOM 1448 C CA . PRO A 1 186 ? -8.871 15.715 8.667 1.00 94.19 186 PRO A CA 1
ATOM 1449 C C . PRO A 1 186 ? -8.443 15.725 10.143 1.00 94.19 186 PRO A C 1
ATOM 1451 O O . PRO A 1 186 ? -8.176 16.770 10.734 1.00 94.19 186 PRO A O 1
ATOM 1454 N N . GLN A 1 187 ? -8.420 14.547 10.762 1.00 96.12 187 GLN A N 1
ATOM 1455 C CA . GLN A 1 187 ? -8.022 14.347 12.153 1.00 96.12 187 GLN A CA 1
ATOM 1456 C C . GLN A 1 187 ? -7.035 13.188 12.282 1.00 96.12 187 GLN A C 1
ATOM 1458 O O . GLN A 1 187 ? -6.901 12.362 11.378 1.00 96.12 187 GLN A O 1
ATOM 1463 N N . LYS A 1 188 ? -6.365 13.121 13.432 1.00 97.31 188 LYS A N 1
ATOM 1464 C CA . LYS A 1 188 ? -5.503 11.994 13.790 1.00 97.31 188 LYS A CA 1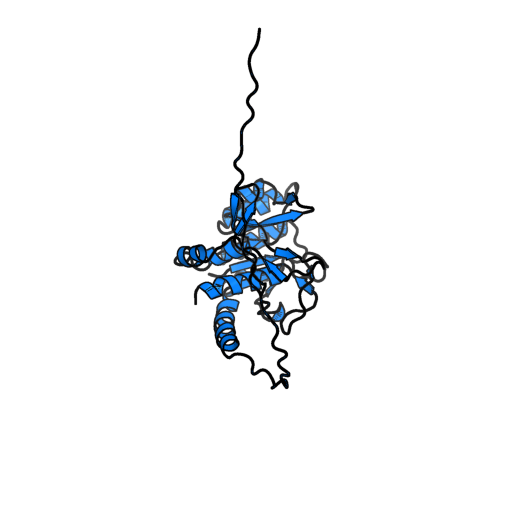
ATOM 1465 C C . LYS A 1 188 ? -6.359 10.823 14.267 1.00 97.31 188 LYS A C 1
ATOM 1467 O O . LYS A 1 188 ? -7.268 11.014 15.072 1.00 97.31 188 LYS A O 1
ATOM 1472 N N . TYR A 1 189 ? -6.026 9.627 13.811 1.00 97.44 189 TYR A N 1
ATOM 1473 C CA . TYR A 1 189 ? -6.646 8.374 14.224 1.00 97.44 189 TYR A CA 1
ATOM 1474 C C . TYR A 1 189 ? -5.611 7.535 14.977 1.00 97.44 189 TYR A C 1
ATOM 1476 O O . TYR A 1 189 ? -4.458 7.496 14.542 1.00 97.44 189 TYR A O 1
ATOM 1484 N N . PRO A 1 190 ? -5.970 6.877 16.091 1.00 97.06 190 PRO A N 1
ATOM 1485 C CA . PRO A 1 190 ? -5.066 5.941 16.746 1.00 97.06 190 PRO A CA 1
ATOM 1486 C C . PRO A 1 190 ? -4.829 4.720 15.849 1.00 97.06 190 PRO A C 1
ATOM 1488 O O . PRO A 1 190 ? -5.736 4.260 15.158 1.00 97.06 190 PRO A O 1
ATOM 1491 N N . ILE A 1 191 ? -3.613 4.179 15.870 1.00 96.50 191 ILE A N 1
ATOM 1492 C CA . ILE A 1 191 ? -3.305 2.902 15.224 1.00 96.50 191 ILE A CA 1
ATOM 1493 C C . ILE A 1 191 ? -3.662 1.782 16.195 1.00 96.50 191 ILE A C 1
ATOM 1495 O O . ILE A 1 191 ? -3.056 1.639 17.256 1.00 96.50 191 ILE A O 1
ATOM 1499 N N . ASN A 1 192 ? -4.628 0.961 15.801 1.00 94.62 192 ASN A N 1
ATOM 1500 C CA . ASN A 1 192 ? -4.985 -0.248 16.522 1.00 94.62 192 ASN A CA 1
ATOM 1501 C C . ASN A 1 192 ? -4.223 -1.443 15.934 1.00 94.62 192 ASN A C 1
ATOM 1503 O O . ASN A 1 192 ? -4.448 -1.834 14.789 1.00 94.62 192 ASN A O 1
ATOM 1507 N N . PHE A 1 193 ? -3.329 -2.039 16.720 1.00 92.69 193 PHE A N 1
ATOM 1508 C CA . PHE A 1 193 ? -2.574 -3.227 16.322 1.00 92.69 193 PHE A CA 1
ATOM 1509 C C . PHE A 1 193 ? -3.416 -4.478 16.585 1.00 92.69 193 PHE A C 1
ATOM 1511 O O . PHE A 1 193 ? -3.378 -5.040 17.673 1.00 92.69 193 PHE A O 1
ATOM 1518 N N . TYR A 1 194 ? -4.223 -4.891 15.611 1.00 89.81 194 TYR A N 1
ATOM 1519 C CA . TYR A 1 194 ? -5.058 -6.090 15.723 1.00 89.81 194 TYR A CA 1
ATOM 1520 C C . TYR A 1 194 ? -4.252 -7.378 15.559 1.00 89.81 194 TYR A C 1
ATOM 1522 O O . TYR A 1 194 ? -4.558 -8.379 16.206 1.00 89.81 194 TYR A O 1
ATOM 1530 N N . HIS A 1 195 ? -3.235 -7.342 14.696 1.00 93.44 195 HIS A N 1
ATOM 1531 C CA . HIS A 1 195 ? -2.501 -8.525 14.268 1.00 93.44 195 HIS A CA 1
ATOM 1532 C C . HIS A 1 195 ? -1.004 -8.266 14.112 1.00 93.44 195 HIS A C 1
ATOM 1534 O O . HIS A 1 195 ? -0.571 -7.209 13.636 1.00 93.44 195 HIS A O 1
ATOM 1540 N N . ARG A 1 196 ? -0.225 -9.291 14.454 1.00 93.81 196 ARG A N 1
ATOM 1541 C CA . ARG A 1 196 ? 1.214 -9.399 14.202 1.00 93.81 196 ARG A CA 1
ATOM 1542 C C . ARG A 1 196 ? 1.497 -9.957 12.807 1.00 93.81 196 ARG A C 1
ATOM 1544 O O . ARG A 1 196 ? 0.611 -10.486 12.142 1.00 93.81 196 ARG A O 1
ATOM 1551 N N . VAL A 1 197 ? 2.765 -9.901 12.390 1.00 94.06 197 VAL A N 1
ATOM 1552 C CA . VAL A 1 197 ? 3.242 -10.465 11.110 1.00 94.06 197 VAL A CA 1
ATOM 1553 C C . VAL A 1 197 ? 2.801 -11.920 10.921 1.00 94.06 197 VAL A C 1
ATOM 1555 O O . VAL A 1 197 ? 2.326 -12.270 9.846 1.00 94.06 197 VAL A O 1
ATOM 1558 N N . ASP A 1 198 ? 2.939 -12.755 11.957 1.00 94.12 198 ASP A N 1
ATOM 1559 C CA . ASP A 1 198 ? 2.658 -14.197 11.920 1.00 94.12 198 ASP A CA 1
ATOM 1560 C C . ASP A 1 198 ? 1.162 -14.534 11.815 1.00 94.12 198 ASP A C 1
ATOM 1562 O O . ASP A 1 198 ? 0.803 -15.672 11.514 1.00 94.12 198 ASP A O 1
ATOM 1566 N N . GLU A 1 199 ? 0.292 -13.547 12.027 1.00 95.19 199 GLU A N 1
ATOM 1567 C CA . GLU A 1 199 ? -1.157 -13.683 11.887 1.00 95.19 199 GLU A CA 1
ATOM 1568 C C . GLU A 1 199 ? -1.644 -13.291 10.479 1.00 95.19 199 GLU A C 1
ATOM 1570 O O . GLU A 1 199 ? -2.715 -13.730 10.055 1.00 95.19 199 GLU A O 1
ATOM 1575 N N . PHE A 1 200 ? -0.864 -12.513 9.717 1.00 96.69 200 PHE A N 1
ATOM 1576 C CA . PHE A 1 200 ? -1.181 -12.194 8.324 1.00 96.69 200 PHE A CA 1
ATOM 1577 C C . PHE A 1 200 ? -0.787 -13.325 7.375 1.00 96.69 200 PHE A C 1
ATOM 1579 O O . PHE A 1 200 ? 0.177 -14.063 7.586 1.00 96.69 200 PHE A O 1
ATOM 1586 N N . LYS A 1 201 ? -1.485 -13.413 6.236 1.00 97.88 201 LYS A N 1
ATOM 1587 C CA . LYS A 1 201 ? -0.989 -14.227 5.129 1.00 97.88 201 LYS A CA 1
ATOM 1588 C C . LYS A 1 201 ? 0.184 -13.503 4.467 1.00 97.88 201 LYS A C 1
ATOM 1590 O O . LYS A 1 201 ? -0.023 -12.526 3.751 1.00 97.88 201 LYS A O 1
ATOM 1595 N N . VAL A 1 202 ? 1.390 -14.016 4.694 1.00 97.69 202 VAL A N 1
ATOM 1596 C CA . VAL A 1 202 ? 2.630 -13.527 4.077 1.00 97.69 202 VAL A CA 1
ATOM 1597 C C . VAL A 1 202 ? 3.067 -14.470 2.954 1.00 97.69 202 VAL A C 1
ATOM 1599 O O . VAL A 1 202 ? 3.006 -15.694 3.106 1.00 97.69 202 VAL A O 1
ATOM 1602 N N . LEU A 1 203 ? 3.477 -13.897 1.824 1.00 97.88 203 LEU A N 1
ATOM 1603 C CA . LEU A 1 203 ? 4.136 -14.580 0.711 1.00 97.88 203 LEU A CA 1
ATOM 1604 C C . LEU A 1 203 ? 5.497 -13.926 0.463 1.00 97.88 203 LEU A C 1
ATOM 1606 O O . LEU A 1 203 ? 5.611 -12.706 0.515 1.00 97.88 203 LEU A O 1
ATOM 1610 N N . ASP A 1 204 ? 6.521 -14.711 0.153 1.00 97.38 204 ASP A N 1
ATOM 1611 C CA . ASP A 1 204 ? 7.839 -14.175 -0.197 1.00 97.38 204 ASP A CA 1
ATOM 1612 C C . ASP A 1 204 ? 7.982 -13.958 -1.706 1.00 97.38 204 ASP A C 1
ATOM 1614 O O . ASP A 1 204 ? 7.283 -14.589 -2.504 1.00 97.38 204 ASP A O 1
ATOM 1618 N N . TYR A 1 205 ? 8.949 -13.132 -2.111 1.00 96.25 205 TYR A N 1
ATOM 1619 C CA . TYR A 1 205 ? 9.328 -12.899 -3.511 1.00 96.25 205 TYR A CA 1
ATOM 1620 C C . TYR A 1 205 ? 9.478 -14.189 -4.349 1.00 96.25 205 TYR A C 1
ATOM 1622 O O . TYR A 1 205 ? 9.083 -14.237 -5.521 1.00 96.25 205 TYR A O 1
ATOM 1630 N N . ASN A 1 206 ? 10.024 -15.249 -3.743 1.00 95.56 206 ASN A N 1
ATOM 1631 C CA . ASN A 1 206 ? 10.273 -16.544 -4.387 1.00 95.56 206 ASN A CA 1
ATOM 1632 C C . ASN A 1 206 ? 9.033 -17.452 -4.464 1.00 95.56 206 ASN A C 1
ATOM 1634 O O . ASN A 1 206 ? 9.125 -18.570 -4.967 1.00 95.56 206 ASN A O 1
ATOM 1638 N N . THR A 1 207 ? 7.876 -17.000 -3.974 1.00 96.81 207 THR A N 1
ATOM 1639 C CA . THR A 1 207 ? 6.623 -17.759 -4.055 1.00 96.81 207 THR A CA 1
ATOM 1640 C C . THR A 1 207 ? 6.247 -18.015 -5.514 1.00 96.81 207 THR A C 1
ATOM 1642 O O . THR A 1 207 ? 6.275 -17.110 -6.354 1.00 96.81 207 THR A O 1
ATOM 1645 N N . ASP A 1 208 ? 5.821 -19.243 -5.817 1.00 96.88 208 ASP A N 1
ATOM 1646 C CA . ASP A 1 208 ? 5.152 -19.540 -7.080 1.00 96.88 208 ASP A CA 1
ATOM 1647 C C . ASP A 1 208 ? 3.718 -18.996 -7.053 1.00 96.88 208 ASP A C 1
ATOM 1649 O O . ASP A 1 208 ? 2.773 -19.665 -6.627 1.00 96.88 208 ASP A O 1
ATOM 1653 N N . PHE A 1 209 ? 3.560 -17.754 -7.502 1.00 96.38 209 PHE A N 1
ATOM 1654 C CA . PHE A 1 209 ? 2.260 -17.092 -7.563 1.00 96.38 209 PHE A CA 1
ATOM 1655 C C . PHE A 1 209 ? 1.279 -17.784 -8.512 1.00 96.38 209 PHE A C 1
ATOM 1657 O O . PHE A 1 209 ? 0.081 -17.725 -8.258 1.00 96.38 209 PHE A O 1
ATOM 1664 N N . SER A 1 210 ? 1.751 -18.493 -9.545 1.00 94.38 210 SER A N 1
ATOM 1665 C CA . SER A 1 210 ? 0.857 -19.158 -10.503 1.00 94.38 210 SER A CA 1
ATOM 1666 C C . SER A 1 210 ? 0.025 -20.259 -9.840 1.00 94.38 210 SER A C 1
ATOM 1668 O O . SER A 1 210 ? -1.186 -20.335 -10.047 1.00 94.38 210 SER A O 1
ATOM 1670 N N . SER A 1 211 ? 0.645 -21.025 -8.940 1.00 96.50 211 SER A N 1
ATOM 1671 C CA . SER A 1 211 ? -0.019 -22.055 -8.135 1.00 96.50 211 SER A CA 1
ATOM 1672 C C . SER A 1 211 ? -0.774 -21.500 -6.919 1.00 96.50 211 SER A C 1
ATOM 1674 O O . SER A 1 211 ? -1.514 -22.232 -6.266 1.00 96.50 211 SER A O 1
ATOM 1676 N N . ASN A 1 212 ? -0.596 -20.215 -6.600 1.00 96.75 212 ASN A N 1
ATOM 1677 C CA . ASN A 1 212 ? -1.116 -19.569 -5.392 1.00 96.75 212 ASN A CA 1
ATOM 1678 C C . ASN A 1 212 ? -2.042 -18.377 -5.695 1.00 96.75 212 ASN A C 1
ATOM 1680 O O . ASN A 1 212 ? -2.335 -17.581 -4.802 1.00 96.75 212 ASN A O 1
ATOM 1684 N N . CYS A 1 213 ? -2.528 -18.231 -6.933 1.00 97.62 213 CYS A N 1
ATOM 1685 C CA . CYS A 1 213 ? -3.347 -17.079 -7.314 1.00 97.62 213 CYS A CA 1
ATOM 1686 C C . CYS A 1 213 ? -4.650 -16.957 -6.513 1.00 97.62 213 CYS A C 1
ATOM 1688 O O . CYS A 1 213 ? -5.110 -15.845 -6.270 1.00 97.62 213 CYS A O 1
ATOM 1690 N N . ASN A 1 214 ? -5.221 -18.063 -6.031 1.00 97.75 214 ASN A N 1
ATOM 1691 C CA . ASN A 1 214 ? -6.386 -18.047 -5.138 1.00 97.75 214 ASN A CA 1
ATOM 1692 C C . ASN A 1 214 ? -6.133 -17.279 -3.830 1.00 97.75 214 ASN A C 1
ATOM 1694 O O . ASN A 1 214 ? -7.074 -16.789 -3.210 1.00 97.75 214 ASN A O 1
ATOM 1698 N N . LEU A 1 215 ? -4.874 -17.178 -3.397 1.00 97.81 215 LEU A N 1
ATOM 1699 C CA . LEU A 1 215 ? -4.511 -16.403 -2.222 1.00 97.81 215 LEU A CA 1
ATOM 1700 C C . LEU A 1 215 ? -4.556 -14.903 -2.487 1.00 97.81 215 LEU A C 1
ATOM 1702 O O . LEU A 1 215 ? -4.728 -14.183 -1.518 1.00 97.81 215 LEU A O 1
ATOM 1706 N N . LEU A 1 216 ? -4.417 -14.449 -3.737 1.00 98.44 216 LEU A N 1
ATOM 1707 C CA . LEU A 1 216 ? -4.331 -13.033 -4.123 1.00 98.44 216 LEU A CA 1
ATOM 1708 C C . LEU A 1 216 ? -5.584 -12.505 -4.826 1.00 98.44 216 LEU A C 1
ATOM 1710 O O . LEU A 1 216 ? -5.841 -11.302 -4.789 1.00 98.44 216 LEU A O 1
ATOM 1714 N N . ASN A 1 217 ? -6.336 -13.386 -5.487 1.00 98.31 217 ASN A N 1
ATOM 1715 C CA . ASN A 1 217 ? -7.509 -13.013 -6.263 1.00 98.31 217 ASN A CA 1
ATOM 1716 C C . ASN A 1 217 ? -8.524 -12.284 -5.389 1.00 98.31 217 ASN A C 1
ATOM 1718 O O . ASN A 1 217 ? -8.898 -12.770 -4.324 1.00 98.31 217 ASN A O 1
ATOM 1722 N N . GLU A 1 218 ? -8.966 -11.130 -5.878 1.00 97.88 218 GLU A N 1
ATOM 1723 C CA . GLU A 1 218 ? -9.925 -10.264 -5.198 1.00 97.88 218 GLU A CA 1
ATOM 1724 C C . GLU A 1 218 ? -9.475 -9.712 -3.835 1.00 97.88 218 GLU A C 1
ATOM 1726 O O . GLU A 1 218 ? -10.310 -9.250 -3.063 1.00 97.88 218 GLU A O 1
ATOM 1731 N N . LYS A 1 219 ? -8.164 -9.642 -3.578 1.00 98.25 219 LYS A N 1
ATOM 1732 C CA . LYS A 1 219 ? -7.623 -9.125 -2.312 1.00 98.25 219 LYS A CA 1
ATOM 1733 C C . LYS A 1 219 ? -6.893 -7.798 -2.444 1.00 98.25 219 LYS A C 1
ATOM 1735 O O . LYS A 1 219 ? -6.496 -7.399 -3.543 1.00 98.25 219 LYS A O 1
ATOM 1740 N N . ILE A 1 220 ? -6.674 -7.143 -1.305 1.00 98.69 220 ILE A N 1
ATOM 1741 C CA . ILE A 1 220 ? -5.646 -6.112 -1.156 1.00 98.69 220 ILE A CA 1
ATOM 1742 C C . ILE A 1 220 ? -4.303 -6.827 -1.010 1.00 98.69 220 ILE A C 1
ATOM 1744 O O . ILE A 1 220 ? -4.101 -7.608 -0.079 1.00 98.69 220 ILE A O 1
ATOM 1748 N N . VAL A 1 221 ? -3.369 -6.541 -1.911 1.00 98.81 221 VAL A N 1
ATOM 1749 C CA . VAL A 1 221 ? -2.001 -7.062 -1.840 1.00 98.81 221 VAL A CA 1
ATOM 1750 C C . VAL A 1 221 ? -1.063 -5.915 -1.503 1.00 98.81 221 VAL A C 1
ATOM 1752 O O . VAL A 1 221 ? -1.087 -4.899 -2.189 1.00 98.81 221 VAL A O 1
ATOM 1755 N N . ILE A 1 222 ? -0.239 -6.057 -0.466 1.00 98.81 222 ILE A N 1
ATOM 1756 C CA . ILE A 1 222 ? 0.737 -5.034 -0.069 1.00 98.81 222 ILE A CA 1
ATOM 1757 C C . ILE A 1 222 ? 2.136 -5.604 -0.247 1.00 98.81 222 ILE A C 1
ATOM 1759 O O . ILE A 1 222 ? 2.527 -6.531 0.461 1.00 98.81 222 ILE A O 1
ATOM 1763 N N . ILE A 1 223 ? 2.885 -5.046 -1.190 1.00 98.69 223 ILE A N 1
ATOM 1764 C CA . ILE A 1 223 ? 4.291 -5.363 -1.411 1.00 98.69 223 ILE A CA 1
ATOM 1765 C C . ILE A 1 223 ? 5.122 -4.439 -0.528 1.00 98.69 223 ILE A C 1
ATOM 1767 O O . ILE A 1 223 ? 5.002 -3.216 -0.614 1.00 98.69 223 ILE A O 1
ATOM 1771 N N . GLY A 1 224 ? 5.965 -5.017 0.317 1.00 97.75 224 GLY A N 1
ATOM 1772 C CA . GLY A 1 224 ? 6.767 -4.264 1.271 1.00 97.75 224 GLY A CA 1
ATOM 1773 C C . GLY A 1 224 ? 7.926 -5.079 1.823 1.00 97.75 224 GLY A C 1
ATOM 1774 O O . GLY A 1 224 ? 8.086 -6.259 1.504 1.00 97.75 224 GLY A O 1
ATOM 1775 N N . TYR A 1 225 ? 8.747 -4.445 2.652 1.00 96.06 225 TYR A N 1
ATOM 1776 C CA . TYR A 1 225 ? 9.829 -5.129 3.346 1.00 96.06 225 TYR A CA 1
ATOM 1777 C C . TYR A 1 225 ? 9.309 -5.827 4.614 1.00 96.06 225 TYR A C 1
ATOM 1779 O O . TYR A 1 225 ? 8.576 -5.219 5.396 1.00 96.06 225 TYR A O 1
ATOM 1787 N N . LEU A 1 226 ? 9.665 -7.104 4.796 1.00 94.12 226 LEU A N 1
ATOM 1788 C CA . LEU A 1 226 ? 9.371 -7.921 5.989 1.00 94.12 226 LEU A CA 1
ATOM 1789 C C . LEU A 1 226 ? 10.584 -8.789 6.398 1.00 94.12 226 LEU A C 1
ATOM 1791 O O . LEU A 1 226 ? 10.428 -9.833 7.030 1.00 94.12 226 LEU A O 1
ATOM 1795 N N . GLY A 1 227 ? 11.790 -8.415 5.960 1.00 85.50 227 GLY A N 1
ATOM 1796 C CA . GLY A 1 227 ? 13.011 -9.204 6.131 1.00 85.50 227 GLY A CA 1
ATOM 1797 C C . GLY A 1 227 ? 13.861 -8.805 7.349 1.00 85.50 227 GLY A C 1
ATOM 1798 O O . GLY A 1 227 ? 13.445 -7.996 8.176 1.00 85.50 227 GLY A O 1
ATOM 1799 N N . PRO A 1 228 ? 15.065 -9.383 7.495 1.00 75.50 228 PRO A N 1
ATOM 1800 C CA . PRO A 1 228 ? 15.916 -9.184 8.670 1.00 75.50 228 PRO A CA 1
ATOM 1801 C C . PRO A 1 228 ? 16.650 -7.833 8.720 1.00 75.50 228 PRO A C 1
ATOM 1803 O O . PRO A 1 228 ? 17.257 -7.523 9.747 1.00 75.50 228 PRO A O 1
ATOM 1806 N N . THR A 1 229 ? 16.666 -7.044 7.641 1.00 79.31 229 THR A N 1
ATOM 1807 C CA . THR A 1 229 ? 17.286 -5.713 7.670 1.00 79.31 229 THR A CA 1
ATOM 1808 C C . THR A 1 229 ? 16.444 -4.771 8.527 1.00 79.31 229 THR A C 1
ATOM 1810 O O . THR A 1 229 ? 15.257 -4.992 8.763 1.00 79.31 229 THR A O 1
ATOM 1813 N N . GLN A 1 230 ? 17.069 -3.706 9.031 1.00 75.44 230 GLN A N 1
ATOM 1814 C CA . GLN A 1 230 ? 16.366 -2.695 9.829 1.00 75.44 230 GLN A CA 1
ATOM 1815 C C . GLN A 1 230 ? 15.616 -1.667 8.970 1.00 75.44 230 GLN A C 1
ATOM 1817 O O . GLN A 1 230 ? 15.218 -0.615 9.468 1.00 75.44 230 GLN A O 1
ATOM 1822 N N . GLU A 1 231 ? 15.438 -1.948 7.680 1.00 80.62 231 GLU A N 1
ATOM 1823 C CA . GLU A 1 231 ? 14.717 -1.067 6.771 1.00 80.62 231 GLU A CA 1
ATOM 1824 C C . GLU A 1 231 ? 13.210 -1.146 7.037 1.00 80.62 231 GLU A C 1
ATOM 1826 O O . GLU A 1 231 ? 12.661 -2.213 7.310 1.00 80.62 231 GLU A O 1
ATOM 1831 N N . ASP A 1 232 ? 12.540 0.009 6.986 1.00 89.69 232 ASP A N 1
ATOM 1832 C CA . ASP A 1 232 ? 11.094 0.144 7.223 1.00 89.69 232 ASP A CA 1
ATOM 1833 C C . ASP A 1 232 ? 10.618 -0.416 8.585 1.00 89.69 232 ASP A C 1
ATOM 1835 O O . ASP A 1 232 ? 9.454 -0.784 8.734 1.00 89.69 232 ASP A O 1
ATOM 1839 N N . ILE A 1 233 ? 11.493 -0.469 9.599 1.00 93.19 233 ILE A N 1
ATOM 1840 C CA . ILE A 1 233 ? 11.116 -0.799 10.980 1.00 93.19 233 ILE A CA 1
ATOM 1841 C C . ILE A 1 233 ? 10.767 0.481 11.741 1.00 93.19 233 ILE A C 1
ATOM 1843 O O . ILE A 1 233 ? 11.564 1.415 11.824 1.00 93.19 233 ILE A O 1
ATOM 1847 N N . PHE A 1 234 ? 9.594 0.491 12.365 1.00 94.88 234 PHE A N 1
ATOM 1848 C CA . PHE A 1 234 ? 9.104 1.593 13.188 1.00 94.88 234 PHE A CA 1
ATOM 1849 C C . PHE A 1 234 ? 9.061 1.186 14.650 1.00 94.88 234 PHE A C 1
ATOM 1851 O O . PHE A 1 234 ? 8.756 0.035 14.965 1.00 94.88 234 PHE A O 1
ATOM 1858 N N . GLN A 1 235 ? 9.319 2.146 15.539 1.00 95.81 235 GLN A N 1
ATOM 1859 C CA . GLN A 1 235 ? 8.979 1.990 16.948 1.00 95.81 235 GLN A CA 1
ATOM 1860 C C . GLN A 1 235 ? 7.463 2.064 17.116 1.00 95.81 235 GLN A C 1
ATOM 1862 O O . GLN A 1 235 ? 6.809 2.914 16.507 1.00 95.81 235 GLN A O 1
ATOM 1867 N N . THR A 1 236 ? 6.907 1.187 17.940 1.00 94.75 236 THR A N 1
ATOM 1868 C CA . THR A 1 236 ? 5.463 1.054 18.158 1.00 94.75 236 THR A CA 1
ATOM 1869 C C . THR A 1 236 ? 5.144 0.884 19.638 1.00 94.75 236 THR A C 1
ATOM 1871 O O . THR A 1 236 ? 5.991 0.405 20.395 1.00 94.75 236 THR A O 1
ATOM 1874 N N . PRO A 1 237 ? 3.927 1.242 20.085 1.00 91.75 237 PRO A N 1
ATOM 1875 C CA . PRO A 1 237 ? 3.494 0.925 21.437 1.00 91.75 237 PRO A CA 1
ATOM 1876 C C . PRO A 1 237 ? 3.539 -0.587 21.673 1.00 91.75 237 PRO A C 1
ATOM 1878 O O . PRO A 1 237 ? 3.056 -1.367 20.849 1.00 91.75 237 PRO A O 1
ATOM 1881 N N . VAL A 1 238 ? 4.075 -1.000 22.821 1.00 89.12 238 VAL A N 1
ATOM 1882 C CA . VAL A 1 238 ? 4.026 -2.404 23.237 1.00 89.12 238 VAL A CA 1
ATOM 1883 C C . VAL A 1 238 ? 2.592 -2.738 23.633 1.00 89.12 238 VAL A C 1
ATOM 1885 O O . VAL A 1 238 ? 2.021 -2.124 24.534 1.00 89.12 238 VAL A O 1
ATOM 1888 N N . THR A 1 239 ? 2.008 -3.723 22.962 1.00 86.94 239 THR A N 1
ATOM 1889 C CA . THR A 1 239 ? 0.668 -4.247 23.254 1.00 86.94 239 THR A CA 1
ATOM 1890 C C . THR A 1 239 ? 0.708 -5.774 23.225 1.00 86.94 239 THR A C 1
ATOM 1892 O O . THR A 1 239 ? 1.738 -6.370 22.922 1.00 86.94 239 THR A O 1
ATOM 1895 N N . GLU A 1 240 ? -0.411 -6.449 23.494 1.00 80.38 240 GLU A N 1
ATOM 1896 C CA . GLU A 1 240 ? -0.493 -7.908 23.307 1.00 80.38 240 GLU A CA 1
ATOM 1897 C C . GLU A 1 240 ? -0.178 -8.332 21.855 1.00 80.38 240 GLU A C 1
ATOM 1899 O O . GLU A 1 240 ? 0.346 -9.419 21.601 1.00 80.38 240 GLU A O 1
ATOM 1904 N N . LYS A 1 241 ? -0.472 -7.450 20.896 1.00 78.31 241 LYS A N 1
ATOM 1905 C CA . LYS A 1 241 ? -0.408 -7.698 19.451 1.00 78.31 241 LYS A CA 1
ATOM 1906 C C . LYS A 1 241 ? 0.675 -6.887 18.735 1.00 78.31 241 LYS A C 1
ATOM 1908 O O . LYS A 1 241 ? 0.759 -6.933 17.513 1.00 78.31 241 LYS A O 1
ATOM 1913 N N . SER A 1 242 ? 1.523 -6.171 19.471 1.00 81.81 242 SER A N 1
ATOM 1914 C CA . SER A 1 242 ? 2.641 -5.405 18.917 1.00 81.81 242 SER A CA 1
ATOM 1915 C C . SER A 1 242 ? 3.836 -5.439 19.858 1.00 81.81 242 SER A C 1
ATOM 1917 O O . SER A 1 242 ? 3.697 -5.214 21.059 1.00 81.81 242 SER A O 1
ATOM 1919 N N . SER A 1 243 ? 5.021 -5.676 19.303 1.00 86.00 243 SER A N 1
ATOM 1920 C CA . SER A 1 243 ? 6.295 -5.430 19.979 1.00 86.00 243 SER A CA 1
ATOM 1921 C C . SER A 1 243 ? 6.610 -3.930 20.037 1.00 86.00 243 SER A C 1
ATOM 1923 O O . SER A 1 243 ? 5.864 -3.091 19.527 1.00 86.00 243 SER A O 1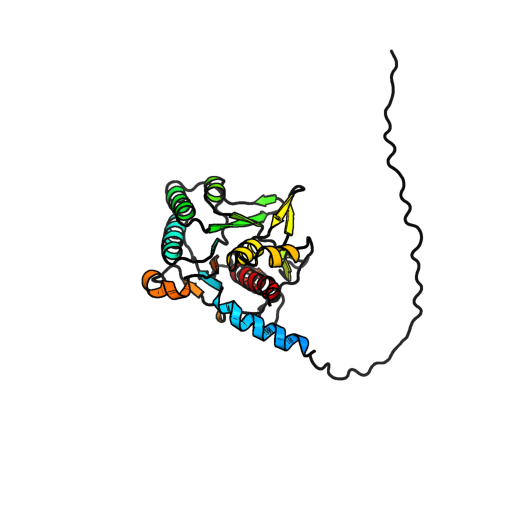
ATOM 1925 N N . ASP A 1 244 ? 7.738 -3.593 20.656 1.00 91.00 244 ASP A N 1
ATOM 1926 C CA . ASP A 1 244 ? 8.329 -2.251 20.641 1.00 91.00 244 ASP A CA 1
ATOM 1927 C C . ASP A 1 244 ? 8.736 -1.803 19.228 1.00 91.00 244 ASP A C 1
ATOM 1929 O O . ASP A 1 244 ? 8.927 -0.613 18.983 1.00 91.00 244 ASP A O 1
ATOM 1933 N N . LYS A 1 245 ? 8.863 -2.755 18.294 1.00 93.38 245 LYS A N 1
ATOM 1934 C CA . LYS A 1 245 ? 9.164 -2.516 16.883 1.00 93.38 245 LYS A CA 1
ATOM 1935 C C . LYS A 1 245 ? 8.357 -3.413 15.955 1.00 93.38 245 LYS A C 1
ATOM 1937 O O . LYS A 1 245 ? 8.141 -4.582 16.272 1.00 93.38 245 LYS A O 1
ATOM 1942 N N . THR A 1 246 ? 7.983 -2.908 14.783 1.00 95.06 246 THR A N 1
ATOM 1943 C CA . THR A 1 246 ? 7.366 -3.708 13.709 1.00 95.06 246 THR A CA 1
ATOM 1944 C C . THR A 1 246 ? 7.629 -3.096 12.330 1.00 95.06 246 THR A C 1
ATOM 1946 O O . THR A 1 246 ? 8.090 -1.960 12.224 1.00 95.06 246 THR A O 1
ATOM 1949 N N . TYR A 1 247 ? 7.337 -3.842 11.266 1.00 96.44 247 TYR A N 1
ATOM 1950 C CA . TYR A 1 247 ? 7.501 -3.380 9.887 1.00 96.44 247 TYR A CA 1
ATOM 1951 C C . TYR A 1 247 ? 6.392 -2.407 9.484 1.00 96.44 247 TYR A C 1
ATOM 1953 O O . TYR A 1 247 ? 5.214 -2.659 9.756 1.00 96.44 247 TYR A O 1
ATOM 1961 N N . GLY A 1 248 ? 6.732 -1.352 8.744 1.00 97.00 248 GLY A N 1
ATOM 1962 C CA . GLY A 1 248 ? 5.779 -0.370 8.223 1.00 97.00 248 GLY A CA 1
ATOM 1963 C C . GLY A 1 248 ? 4.659 -1.023 7.417 1.00 97.00 248 GLY A C 1
ATOM 1964 O O . GLY A 1 248 ? 3.491 -0.685 7.593 1.00 97.00 248 GLY A O 1
ATOM 1965 N N . THR A 1 249 ? 4.987 -2.050 6.633 1.00 97.94 249 THR A N 1
ATOM 1966 C CA . THR A 1 249 ? 4.019 -2.887 5.902 1.00 97.94 249 THR A CA 1
ATOM 1967 C C . THR A 1 249 ? 2.928 -3.485 6.806 1.00 97.94 249 THR A C 1
ATOM 1969 O O . THR A 1 249 ? 1.755 -3.509 6.435 1.00 97.94 249 THR A O 1
ATOM 1972 N N . VAL A 1 250 ? 3.283 -3.924 8.017 1.00 97.44 250 VAL A N 1
ATOM 1973 C CA . VAL A 1 250 ? 2.350 -4.510 9.001 1.00 97.44 250 VAL A CA 1
ATOM 1974 C C . VAL A 1 250 ? 1.500 -3.427 9.656 1.00 97.44 250 VAL A C 1
ATOM 1976 O O . VAL A 1 250 ? 0.309 -3.634 9.897 1.00 97.44 250 VAL A O 1
ATOM 1979 N N . ILE A 1 251 ? 2.091 -2.256 9.918 1.00 97.94 251 ILE A N 1
ATOM 1980 C CA . ILE A 1 251 ? 1.361 -1.086 10.423 1.00 97.94 251 ILE A CA 1
ATOM 1981 C C . ILE A 1 251 ? 0.281 -0.685 9.417 1.00 97.94 251 ILE A C 1
ATOM 1983 O O . ILE A 1 251 ? -0.887 -0.563 9.780 1.00 97.94 251 ILE A O 1
ATOM 1987 N N . LEU A 1 252 ? 0.649 -0.554 8.139 1.00 98.56 252 LEU A N 1
ATOM 1988 C CA . LEU A 1 252 ? -0.278 -0.205 7.063 1.00 98.56 252 LEU A CA 1
ATOM 1989 C C . LEU A 1 252 ? -1.408 -1.234 6.929 1.00 98.56 252 LEU A C 1
ATOM 1991 O O . LEU A 1 252 ? -2.565 -0.846 6.784 1.00 98.56 252 LEU A O 1
ATOM 1995 N N . ALA A 1 253 ? -1.106 -2.530 7.045 1.00 98.25 253 ALA A N 1
ATOM 1996 C CA . ALA A 1 253 ? -2.116 -3.586 7.023 1.00 98.25 253 ALA A CA 1
ATOM 1997 C C . ALA A 1 253 ? -3.126 -3.464 8.179 1.00 98.25 253 ALA A C 1
ATOM 1999 O O . ALA A 1 253 ? -4.333 -3.554 7.960 1.00 98.25 253 ALA A O 1
ATOM 2000 N N . ASN A 1 254 ? -2.652 -3.198 9.400 1.00 97.81 254 ASN A N 1
ATOM 2001 C CA . ASN A 1 254 ? -3.523 -2.967 10.555 1.00 97.81 254 ASN A CA 1
ATOM 2002 C C . ASN A 1 254 ? -4.382 -1.702 10.394 1.00 97.81 254 ASN A C 1
ATOM 2004 O O . ASN A 1 254 ? -5.569 -1.726 10.713 1.00 97.81 254 ASN A O 1
ATOM 2008 N N . ILE A 1 255 ? -3.820 -0.627 9.833 1.00 98.06 255 ILE A N 1
ATOM 2009 C CA . ILE A 1 255 ? -4.571 0.596 9.520 1.00 98.06 255 ILE A CA 1
ATOM 2010 C C . ILE A 1 255 ? -5.677 0.317 8.495 1.00 98.06 255 ILE A C 1
ATOM 2012 O O . ILE A 1 255 ? -6.797 0.797 8.650 1.00 98.06 255 ILE A O 1
ATOM 2016 N N . ILE A 1 256 ? -5.405 -0.480 7.460 1.00 98.06 256 ILE A N 1
ATOM 2017 C CA . ILE A 1 256 ? -6.430 -0.865 6.480 1.00 98.06 256 ILE A CA 1
ATOM 2018 C C . ILE A 1 256 ? -7.555 -1.643 7.167 1.00 98.06 256 ILE A C 1
ATOM 2020 O O . ILE A 1 256 ? -8.722 -1.371 6.903 1.00 98.06 256 ILE A O 1
ATOM 2024 N N . LEU A 1 257 ? -7.238 -2.563 8.083 1.00 96.62 257 LEU A N 1
ATOM 2025 C CA . LEU A 1 257 ? -8.262 -3.277 8.853 1.00 96.62 257 LEU A CA 1
ATOM 2026 C C . LEU A 1 257 ? -9.116 -2.337 9.705 1.00 96.62 257 LEU A C 1
ATOM 2028 O O . LEU A 1 257 ? -10.332 -2.519 9.736 1.00 96.62 257 LEU A O 1
ATOM 2032 N N . ASP A 1 258 ? -8.502 -1.344 10.355 1.00 95.56 258 ASP A N 1
ATOM 2033 C CA . ASP A 1 258 ? -9.198 -0.294 11.109 1.00 95.56 258 ASP A CA 1
ATOM 2034 C C . ASP A 1 258 ? -10.181 0.474 10.215 1.00 95.56 258 ASP A C 1
ATOM 2036 O O . ASP A 1 258 ? -11.371 0.542 10.519 1.00 95.56 258 ASP A O 1
ATOM 2040 N N . ILE A 1 259 ? -9.717 0.950 9.054 1.00 96.25 259 ILE A N 1
ATOM 2041 C CA . ILE A 1 259 ? -10.552 1.655 8.069 1.00 96.25 259 ILE A CA 1
ATOM 2042 C C . ILE A 1 259 ? -11.696 0.763 7.587 1.00 96.25 259 ILE A C 1
ATOM 2044 O O . ILE A 1 259 ? -12.834 1.208 7.475 1.00 96.25 259 ILE A O 1
ATOM 2048 N N . LEU A 1 260 ? -11.432 -0.514 7.317 1.00 95.00 260 LEU A N 1
ATOM 2049 C CA . LEU A 1 260 ? -12.462 -1.428 6.844 1.00 95.00 260 LEU A CA 1
ATOM 2050 C C . LEU A 1 260 ? -13.509 -1.749 7.916 1.00 95.00 260 LEU A C 1
ATOM 2052 O O . LEU A 1 260 ? -14.601 -2.180 7.546 1.00 95.00 260 LEU A O 1
ATOM 2056 N N . LYS A 1 261 ? -13.255 -1.553 9.218 1.00 91.81 261 LYS A N 1
ATOM 2057 C CA . LYS A 1 261 ? -14.302 -1.746 10.245 1.00 91.81 261 LYS A CA 1
ATOM 2058 C C . LYS A 1 261 ? -15.467 -0.796 10.077 1.00 91.81 261 LYS A C 1
ATOM 2060 O O . LYS A 1 261 ? -16.586 -1.162 10.408 1.00 91.81 261 LYS A O 1
ATOM 2065 N N . ASP A 1 262 ? -15.216 0.365 9.491 1.00 91.12 262 ASP A N 1
ATOM 2066 C CA . ASP A 1 262 ? -16.254 1.337 9.196 1.00 91.12 262 ASP A CA 1
ATOM 2067 C C . ASP A 1 262 ? -17.279 0.831 8.172 1.00 91.12 262 ASP A C 1
ATOM 2069 O O . ASP A 1 262 ? -18.283 1.491 7.943 1.00 91.12 262 ASP A O 1
ATOM 2073 N N . LEU A 1 263 ? -17.060 -0.328 7.556 1.00 86.62 263 LEU A N 1
ATOM 2074 C CA . LEU A 1 263 ? -18.033 -0.983 6.687 1.00 86.62 263 LEU A CA 1
ATOM 2075 C C . LEU A 1 263 ? -18.903 -2.031 7.409 1.00 86.62 263 LEU A C 1
ATOM 2077 O O . LEU A 1 263 ? -19.635 -2.761 6.739 1.00 86.62 263 LEU A O 1
ATOM 2081 N N . ASN A 1 264 ? -18.808 -2.182 8.727 1.00 79.06 264 ASN A N 1
ATOM 2082 C CA . ASN A 1 264 ? -19.610 -3.153 9.480 1.00 79.06 264 ASN A CA 1
ATOM 2083 C C . ASN A 1 264 ? -20.728 -2.488 10.281 1.00 79.06 264 ASN A C 1
ATOM 2085 O O . ASN A 1 264 ? -20.536 -1.333 10.719 1.00 79.06 264 ASN A O 1
#

Sequence (264 aa):
MRHTDKRMLMSRIGIKDFVFLLLGIMFCCATKPQEIPTEHQDTLKGTETKIKEIVLVNAGESDRCQMGELVNRISKCNPKVVGINFLFIGDNVGCDSTLQASIIDSDKVVLIEGFENGNHVESSKKFTDAAFLAGLKGLIQDEDGITNQYFRLIDHRGKWELSFPFLLALQLDKSRAAELSSKVSPQKYPINFYHRVDEFKVLDYNTDFSSNCNLLNEKIVIIGYLGPTQEDIFQTPVTEKSSDKTYGTVILANIILDILKDLN

Radius of gyration: 22.98 Å; chains: 1; bounding box: 39×86×66 Å

Foldseek 3Di:
DDDDDDDDDDDDDDDDDDDDDDDDDPDDDDDDPDDDDPVVVVLLVLLLVCLLQEEEEAADPDDLQLQLVLLQLLLVLAFLAEEEPDAADDDDPPSLVSNLVSQQVSLHYEYEWEDDPNHTGHHPPSNCVSHNYYFYLQWDADPVQAGFKGAQWEQDPNDITGHRLNVLLCSLDVVCNVLLVVPHDGDIDTQDQSADPVSHNYHYSPDNSVVVSVSRHSHYYYYDHDDDDCPQKGQHDDDPHDDRIDHSSSSSSSVNSVSNSSVD

Secondary structure (DSSP, 8-state):
----------------------------------PPPTHHHHHHHHHHHHGGGEEEEE-TT--HHHHHHHHHHHHTT--SEEEE-----S--TTHHHHHHHHHHHHS-EEEEEEEETTEEE---HHHHTTSSEEEE--EEE-TT-BEEEEESEEEETTEEEEBHHHHHHHHH-GGGHHHHHHT--SSEEE------GGGSEEEETTS-TGGGGGGTTTSEEEEE--SSSSTTEEE---BTTB-SEEEHHHHHHHHHHHHHHTT-

pLDDT: mean 86.38, std 19.62, range [34.03, 98.88]